Protein AF-A0A534S3E2-F1 (afdb_monomer_lite)

Secondary structure (DSSP, 8-state):
-PPPHHHHHHHHHHHHHHHTGGGT--TTTHHHHIIIIIHHHHHHHHHHHTT-SBTTBSS--HHHHHHHHHHIIIIISSHHHHHHHHHH-HHHHHHHHHHH--TTPPP-PBP-TTS--HHHHHHHHHHHHTHHHHHHHHHHHSEEEEE-TTS-EEEEEPPHHHHHHHHHHHHHHHHT--HHHHHHHHHTT-THHHHTTGGG--PPP--SSPP--S--SSS--TT-

Radius of gyration: 19.52 Å; chains: 1; bounding box: 48×45×44 Å

Sequence (224 aa):
MPVACDQAYAGVGAHVRGSCPPLGVTADTIQHWVDDVLRPWFRVLGAHLARRPFLFGGRPSIADFALFGGNAAHFVNDPLCRRWVEAYGPAVVQHTHRLLEPEDQEFGAWDDATAVPDTLAAMLAELGKRYLPWVSRACVDGVADLVFEHGARVAVRATDFLRDARATLLARYVESRSARLDTVLARAGILPFFADHVALAGSTPDCREPPRPALNRPFPPEDA

pLDDT: mean 91.37, std 11.51, range [46.38, 98.69]

Structure (mmCIF, N/CA/C/O backbone):
data_AF-A0A534S3E2-F1
#
_entry.id   AF-A0A534S3E2-F1
#
loop_
_atom_site.group_PDB
_atom_site.id
_atom_site.type_symbol
_atom_site.label_atom_id
_atom_site.label_alt_id
_atom_site.label_comp_id
_atom_site.label_asym_id
_atom_site.label_entity_id
_atom_site.label_seq_id
_atom_site.pdbx_PDB_ins_code
_atom_site.Cartn_x
_atom_site.Cartn_y
_atom_site.Cartn_z
_atom_site.occupancy
_atom_site.B_iso_or_equiv
_atom_site.auth_seq_id
_atom_site.auth_comp_id
_atom_site.auth_asym_id
_atom_site.auth_atom_id
_atom_site.pdbx_PDB_model_num
ATOM 1 N N . MET A 1 1 ? 31.152 17.892 -6.550 1.00 55.88 1 MET A N 1
ATOM 2 C CA . MET A 1 1 ? 31.002 19.005 -7.512 1.00 55.88 1 MET A CA 1
ATOM 3 C C . MET A 1 1 ? 29.546 19.085 -7.933 1.00 55.88 1 MET A C 1
ATOM 5 O O . MET A 1 1 ? 28.978 18.020 -8.158 1.00 55.88 1 MET A O 1
ATOM 9 N N . PRO A 1 2 ? 28.932 20.277 -8.006 1.00 82.50 2 PRO A N 1
ATOM 10 C CA . PRO A 1 2 ? 27.585 20.409 -8.554 1.00 82.50 2 PRO A CA 1
ATOM 11 C C . PRO A 1 2 ? 27.566 19.916 -10.010 1.00 82.50 2 PRO A C 1
ATOM 13 O O . PRO A 1 2 ? 28.486 20.205 -10.773 1.00 82.50 2 PRO A O 1
ATOM 16 N N . VAL A 1 3 ? 26.547 19.134 -10.369 1.00 87.81 3 VAL A N 1
ATOM 17 C CA . VAL A 1 3 ? 26.291 18.652 -11.738 1.00 87.81 3 VAL A CA 1
ATOM 18 C C . VAL A 1 3 ? 25.200 19.505 -12.384 1.00 87.81 3 VAL A C 1
ATOM 20 O O . VAL A 1 3 ? 24.363 20.068 -11.679 1.00 87.81 3 VAL A O 1
ATOM 23 N N . ALA A 1 4 ? 25.186 19.603 -13.715 1.00 94.75 4 ALA A N 1
ATOM 24 C CA . ALA A 1 4 ? 24.103 20.292 -14.419 1.00 94.75 4 ALA A CA 1
ATOM 25 C C . ALA A 1 4 ? 22.761 19.562 -14.215 1.00 94.75 4 ALA A C 1
ATOM 27 O O . ALA A 1 4 ? 22.743 18.338 -14.056 1.00 94.75 4 ALA A O 1
ATOM 28 N N . CYS A 1 5 ? 21.635 20.281 -14.275 1.00 92.31 5 CYS A N 1
ATOM 29 C CA . CYS A 1 5 ? 20.302 19.689 -14.097 1.00 92.31 5 CYS A CA 1
ATOM 30 C C . CYS A 1 5 ? 20.050 18.500 -15.034 1.00 92.31 5 CYS A C 1
ATOM 32 O O . CYS A 1 5 ? 19.542 17.477 -14.587 1.00 92.31 5 CYS A O 1
ATOM 34 N N . ASP A 1 6 ? 20.478 18.582 -16.295 1.00 94.19 6 ASP A N 1
ATOM 35 C CA . ASP A 1 6 ? 20.309 17.490 -17.262 1.00 94.19 6 ASP A CA 1
ATOM 36 C C . ASP A 1 6 ? 21.126 16.248 -16.890 1.00 94.19 6 ASP A C 1
ATOM 38 O O . ASP A 1 6 ? 20.668 15.117 -17.048 1.00 94.19 6 ASP A O 1
ATOM 42 N N . GLN A 1 7 ? 22.326 16.445 -16.336 1.00 92.62 7 GLN A N 1
ATOM 43 C CA . GLN A 1 7 ? 23.165 15.351 -15.846 1.00 92.62 7 GLN A CA 1
ATOM 44 C C . GLN A 1 7 ? 22.551 14.705 -14.600 1.00 92.62 7 GLN A C 1
ATOM 46 O O . GLN A 1 7 ? 22.522 13.478 -14.499 1.00 92.62 7 GLN A O 1
ATOM 51 N N . ALA A 1 8 ? 22.017 15.515 -13.679 1.00 89.94 8 ALA A N 1
ATOM 52 C CA . ALA A 1 8 ? 21.288 15.022 -12.513 1.00 89.94 8 ALA A CA 1
ATOM 53 C C . ALA A 1 8 ? 20.038 14.234 -12.932 1.00 89.94 8 ALA A C 1
ATOM 55 O O . ALA A 1 8 ? 19.834 13.113 -12.470 1.00 89.94 8 ALA A O 1
ATOM 56 N N . TYR A 1 9 ? 19.243 14.775 -13.857 1.00 88.38 9 TYR A N 1
ATOM 57 C CA . TYR A 1 9 ? 18.051 14.127 -14.397 1.00 88.38 9 TYR A CA 1
ATOM 58 C C . TYR A 1 9 ? 18.385 12.792 -15.071 1.00 88.38 9 TYR A C 1
ATOM 60 O O . TYR A 1 9 ? 17.748 11.776 -14.787 1.00 88.38 9 TYR A O 1
ATOM 68 N N . ALA A 1 10 ? 19.414 12.760 -15.922 1.00 91.25 10 ALA A N 1
ATOM 69 C CA . ALA A 1 10 ? 19.851 11.537 -16.584 1.00 91.25 10 ALA A CA 1
ATOM 70 C C . ALA A 1 10 ? 20.333 10.482 -15.576 1.00 91.25 10 ALA A C 1
ATOM 72 O O . ALA A 1 10 ? 19.934 9.320 -15.673 1.00 91.25 10 ALA A O 1
ATOM 73 N N . GLY A 1 11 ? 21.139 10.888 -14.588 1.00 90.75 11 GLY A N 1
ATOM 74 C CA . GLY A 1 11 ? 21.664 10.003 -13.547 1.00 90.75 11 GLY A CA 1
ATOM 75 C C . GLY A 1 11 ? 20.568 9.417 -12.657 1.00 90.75 11 GLY A C 1
ATOM 76 O O . GLY A 1 11 ? 20.480 8.197 -12.508 1.00 90.75 11 GLY A O 1
ATOM 77 N N . VAL A 1 12 ? 19.683 10.264 -12.122 1.00 87.38 12 VAL A N 1
ATOM 78 C CA . VAL A 1 12 ? 18.540 9.829 -11.303 1.00 87.38 12 VAL A CA 1
ATOM 79 C C . VAL A 1 12 ? 17.592 8.963 -12.127 1.00 87.38 12 VAL A C 1
ATOM 81 O O . VAL A 1 12 ? 17.182 7.896 -11.678 1.00 87.38 12 VAL A O 1
ATOM 84 N N . GLY A 1 13 ? 17.292 9.363 -13.364 1.00 87.44 13 GLY A N 1
ATOM 85 C CA . GLY A 1 13 ? 16.437 8.589 -14.257 1.00 87.44 13 GLY A CA 1
ATOM 86 C C . GLY A 1 13 ? 17.004 7.202 -14.560 1.00 87.44 13 GLY A C 1
ATOM 87 O O . GLY A 1 13 ? 16.256 6.227 -14.565 1.00 87.44 13 GLY A O 1
ATOM 88 N N . ALA A 1 14 ? 18.314 7.085 -14.790 1.00 89.31 14 ALA A N 1
ATOM 89 C CA . ALA A 1 14 ? 18.972 5.795 -14.986 1.00 89.31 14 ALA A CA 1
ATOM 90 C C . ALA A 1 14 ? 18.920 4.930 -13.718 1.00 89.31 14 ALA A C 1
ATOM 92 O O . ALA A 1 14 ? 18.618 3.743 -13.813 1.00 89.31 14 ALA A O 1
ATOM 93 N N . HIS A 1 15 ? 19.143 5.525 -12.542 1.00 86.19 15 HIS A N 1
ATOM 94 C CA . HIS A 1 15 ? 19.045 4.828 -11.260 1.00 86.19 15 HIS A CA 1
ATOM 95 C C . HIS A 1 15 ? 17.633 4.279 -11.009 1.00 86.19 15 HIS A C 1
ATOM 97 O O . HIS A 1 15 ? 17.475 3.088 -10.747 1.00 86.19 15 HIS A O 1
ATOM 103 N N . VAL A 1 16 ? 16.603 5.120 -11.159 1.00 84.62 16 VAL A N 1
ATOM 104 C CA . VAL A 1 16 ? 15.200 4.718 -10.976 1.00 84.62 16 VAL A CA 1
ATOM 105 C C . VAL A 1 16 ? 14.803 3.650 -11.994 1.00 84.62 16 VAL A C 1
ATOM 107 O O . VAL A 1 16 ? 14.236 2.632 -11.619 1.00 84.62 16 VAL A O 1
ATOM 110 N N . ARG A 1 17 ? 15.149 3.809 -13.278 1.00 88.06 17 ARG A N 1
ATOM 111 C CA . ARG A 1 17 ? 14.854 2.776 -14.289 1.00 88.06 17 ARG A CA 1
ATOM 112 C C . ARG A 1 17 ? 15.609 1.472 -14.038 1.00 88.06 17 ARG A C 1
ATOM 114 O O . ARG A 1 17 ? 15.099 0.412 -14.382 1.00 88.06 17 ARG A O 1
ATOM 121 N N . GLY A 1 18 ? 16.791 1.529 -13.428 1.00 88.44 18 GLY A N 1
ATOM 122 C CA . GLY A 1 18 ? 17.575 0.349 -13.066 1.00 88.44 18 GLY A CA 1
ATOM 123 C C . GLY A 1 18 ? 16.916 -0.532 -12.000 1.00 88.44 18 GLY A C 1
ATOM 124 O O . GLY A 1 18 ? 17.185 -1.732 -11.967 1.00 88.44 18 GLY A O 1
ATOM 125 N N . SER A 1 19 ? 16.024 0.018 -11.167 1.00 85.44 19 SER A N 1
ATOM 126 C CA . SER A 1 19 ? 15.294 -0.758 -10.154 1.00 85.44 19 SER A CA 1
ATOM 127 C C . SER A 1 19 ? 14.035 -1.449 -10.695 1.00 85.44 19 SER A C 1
ATOM 129 O O . SER A 1 19 ? 13.518 -2.363 -10.052 1.00 85.44 19 SER A O 1
ATOM 131 N N . CYS A 1 20 ? 13.565 -1.076 -11.892 1.00 89.12 20 CYS A N 1
ATOM 132 C CA . CYS A 1 20 ? 12.354 -1.629 -12.500 1.00 89.12 20 CYS A CA 1
ATOM 133 C C . CYS A 1 20 ? 12.490 -3.115 -12.914 1.00 89.12 20 CYS A C 1
ATOM 135 O O . CYS A 1 20 ? 11.645 -3.913 -12.495 1.00 89.12 20 CYS A O 1
ATOM 137 N N . PRO A 1 21 ? 13.527 -3.554 -13.665 1.00 89.94 21 PRO A N 1
ATOM 138 C CA . PRO A 1 21 ? 13.620 -4.945 -14.121 1.00 89.94 21 PRO A CA 1
ATOM 139 C C . PRO A 1 21 ? 13.714 -5.999 -13.004 1.00 89.94 21 PRO A C 1
ATOM 141 O O . PRO A 1 21 ? 13.061 -7.031 -13.142 1.00 89.94 21 PRO A O 1
ATOM 144 N N . PRO A 1 22 ? 14.441 -5.784 -11.885 1.00 87.50 22 PRO A N 1
ATOM 145 C CA . PRO A 1 22 ? 14.436 -6.723 -10.754 1.00 87.50 22 PRO A CA 1
ATOM 146 C C . PRO A 1 22 ? 13.065 -6.922 -10.096 1.00 87.50 22 PRO A C 1
ATOM 148 O O . PRO A 1 22 ? 12.823 -7.957 -9.481 1.00 87.50 22 PRO A O 1
ATOM 151 N N . LEU A 1 23 ? 12.169 -5.941 -10.228 1.00 85.12 23 LEU A N 1
ATOM 152 C CA . LEU A 1 23 ? 10.771 -6.034 -9.805 1.00 85.12 23 LEU A CA 1
ATOM 153 C C . LEU A 1 23 ? 9.868 -6.566 -10.928 1.00 85.12 23 LEU A C 1
ATOM 155 O O . LEU A 1 23 ? 8.654 -6.588 -10.779 1.00 85.12 23 LEU A O 1
ATOM 159 N N . GLY A 1 24 ? 10.439 -6.954 -12.071 1.00 90.12 24 GLY A N 1
ATOM 160 C CA . GLY A 1 24 ? 9.730 -7.331 -13.291 1.00 90.12 24 GLY A CA 1
ATOM 161 C C . GLY A 1 24 ? 8.786 -6.258 -13.796 1.00 90.12 24 GLY A C 1
ATOM 162 O O . GLY A 1 24 ? 7.700 -6.579 -14.272 1.00 90.12 24 GLY A O 1
ATOM 163 N N . VAL A 1 25 ? 9.181 -4.990 -13.688 1.00 92.69 25 VAL A N 1
ATOM 164 C CA . VAL A 1 25 ? 8.576 -3.880 -14.423 1.00 92.69 25 VAL A CA 1
ATOM 165 C C . VAL A 1 25 ? 9.382 -3.710 -15.713 1.00 92.69 25 VAL A C 1
ATOM 167 O O . VAL A 1 25 ? 10.455 -3.106 -15.719 1.00 92.69 25 VAL A O 1
ATOM 170 N N . THR A 1 26 ? 8.892 -4.296 -16.803 1.00 92.88 26 THR A N 1
ATOM 171 C CA . THR A 1 26 ? 9.490 -4.243 -18.146 1.00 92.88 26 THR A CA 1
ATOM 172 C C . THR A 1 26 ? 8.476 -3.690 -19.147 1.00 92.88 26 THR A C 1
ATOM 174 O O . THR A 1 26 ? 7.317 -3.471 -18.799 1.00 92.88 26 THR A O 1
ATOM 177 N N . ALA A 1 27 ? 8.885 -3.474 -20.401 1.00 92.38 27 ALA A N 1
ATOM 178 C CA . ALA A 1 27 ? 7.959 -3.060 -21.459 1.00 92.38 27 ALA A CA 1
ATOM 179 C C . ALA A 1 27 ? 6.775 -4.037 -21.627 1.00 92.38 27 ALA A C 1
ATOM 181 O O . ALA A 1 27 ? 5.660 -3.595 -21.889 1.00 92.38 27 ALA A O 1
ATOM 182 N N . ASP A 1 28 ? 7.003 -5.334 -21.398 1.00 91.94 28 ASP A N 1
ATOM 183 C CA . ASP A 1 28 ? 5.990 -6.380 -21.573 1.00 91.94 28 ASP A CA 1
ATOM 184 C C . ASP A 1 28 ? 5.041 -6.504 -20.371 1.00 91.94 28 ASP A C 1
ATOM 186 O O . ASP A 1 28 ? 3.910 -6.959 -20.515 1.00 91.94 28 ASP A O 1
ATOM 190 N N . THR A 1 29 ? 5.478 -6.105 -19.173 1.00 94.06 29 THR A N 1
ATOM 191 C CA . THR A 1 29 ? 4.727 -6.330 -17.925 1.00 94.06 29 THR A CA 1
ATOM 192 C C . THR A 1 29 ? 4.200 -5.056 -17.274 1.00 94.06 29 THR A C 1
ATOM 194 O O . THR A 1 29 ? 3.329 -5.136 -16.406 1.00 94.06 29 THR A O 1
ATOM 197 N N . ILE A 1 30 ? 4.687 -3.871 -17.663 1.00 93.38 30 ILE A N 1
ATOM 198 C CA . ILE A 1 30 ? 4.309 -2.595 -17.032 1.00 93.38 30 ILE A CA 1
ATOM 199 C C . ILE A 1 30 ? 2.798 -2.351 -17.067 1.00 93.38 30 ILE A C 1
ATOM 201 O O . ILE A 1 30 ? 2.233 -1.836 -16.104 1.00 93.38 30 ILE A O 1
ATOM 205 N N . GLN A 1 31 ? 2.120 -2.779 -18.133 1.00 94.25 31 GLN A N 1
ATOM 206 C CA . GLN A 1 31 ? 0.676 -2.610 -18.234 1.00 94.25 31 GLN A CA 1
ATOM 207 C C . GLN A 1 31 ? -0.074 -3.482 -17.218 1.00 94.25 31 GLN A C 1
ATOM 209 O O . GLN A 1 31 ? -1.058 -3.025 -16.641 1.00 94.25 31 GLN A O 1
ATOM 214 N N . HIS A 1 32 ? 0.433 -4.679 -16.906 1.00 95.31 32 HIS A N 1
ATOM 215 C CA . HIS A 1 32 ? -0.130 -5.513 -15.845 1.00 95.31 32 HIS A CA 1
ATOM 216 C C . HIS A 1 32 ? 0.045 -4.868 -14.467 1.00 95.31 32 HIS A C 1
ATOM 218 O O . HIS A 1 32 ? -0.887 -4.870 -13.674 1.00 95.31 32 HIS A O 1
ATOM 224 N N . TRP A 1 33 ? 1.182 -4.225 -14.187 1.00 94.19 33 TRP A N 1
ATOM 225 C CA . TRP A 1 33 ? 1.350 -3.448 -12.950 1.00 94.19 33 TRP A CA 1
ATOM 226 C C . TRP A 1 33 ? 0.318 -2.326 -12.818 1.00 94.19 33 TRP A C 1
ATOM 228 O O . TRP A 1 33 ? -0.234 -2.097 -11.740 1.00 94.19 33 TRP A O 1
ATOM 238 N N . VAL A 1 34 ? 0.021 -1.636 -13.918 1.00 93.81 34 VAL A N 1
ATOM 239 C CA . VAL A 1 34 ? -1.008 -0.596 -13.927 1.00 93.81 34 VAL A CA 1
ATOM 240 C C . VAL A 1 34 ? -2.391 -1.204 -13.680 1.00 93.81 34 VAL A C 1
ATOM 242 O O . VAL A 1 34 ? -3.102 -0.754 -12.780 1.00 93.81 34 VAL A O 1
ATOM 245 N N . ASP A 1 35 ? -2.773 -2.218 -14.452 1.00 95.06 35 ASP A N 1
ATOM 246 C CA . ASP A 1 35 ? -4.139 -2.750 -14.473 1.00 95.06 35 ASP A CA 1
ATOM 247 C C . ASP A 1 35 ? -4.493 -3.595 -13.254 1.00 95.06 35 ASP A C 1
ATOM 249 O O . ASP A 1 35 ? -5.596 -3.466 -12.720 1.00 95.06 35 ASP A O 1
ATOM 253 N N . ASP A 1 36 ? -3.542 -4.395 -12.783 1.00 95.69 36 ASP A N 1
ATOM 254 C CA . ASP A 1 36 ? -3.770 -5.414 -11.766 1.00 95.69 36 ASP A CA 1
ATOM 255 C C . ASP A 1 36 ? -3.375 -4.946 -10.359 1.00 95.69 36 ASP A C 1
ATOM 257 O O . ASP A 1 36 ? -3.780 -5.564 -9.371 1.00 95.69 36 ASP A O 1
ATOM 261 N N . VAL A 1 37 ? -2.565 -3.885 -10.252 1.00 94.50 37 VAL A N 1
ATOM 262 C CA . VAL A 1 37 ? -2.046 -3.387 -8.967 1.00 94.50 37 VAL A CA 1
ATOM 263 C C . VAL A 1 37 ? -2.448 -1.937 -8.734 1.00 94.50 37 VAL A C 1
ATOM 265 O O . VAL A 1 37 ? -3.185 -1.656 -7.791 1.00 94.50 37 VAL A O 1
ATOM 268 N N . LEU A 1 38 ? -2.023 -1.005 -9.593 1.00 94.50 38 LEU A N 1
ATOM 269 C CA . LEU A 1 38 ? -2.233 0.425 -9.337 1.00 94.50 38 LEU A CA 1
ATOM 270 C C . LEU A 1 38 ? -3.709 0.827 -9.393 1.00 94.50 38 LEU A C 1
ATOM 272 O O . LEU A 1 38 ? -4.203 1.481 -8.473 1.00 94.50 38 LEU A O 1
ATOM 276 N N . ARG A 1 39 ? -4.440 0.446 -10.448 1.00 95.81 39 ARG A N 1
ATOM 277 C CA . ARG A 1 39 ? -5.858 0.828 -10.582 1.00 95.81 39 ARG A CA 1
ATOM 278 C C . ARG A 1 39 ? -6.724 0.231 -9.463 1.00 95.81 39 ARG A C 1
ATOM 280 O O . ARG A 1 39 ? -7.482 0.996 -8.865 1.00 95.81 39 ARG A O 1
ATOM 287 N N . PRO A 1 40 ? -6.641 -1.074 -9.128 1.00 97.31 40 PRO A N 1
ATOM 288 C CA . PRO A 1 40 ? -7.397 -1.644 -8.015 1.00 97.31 40 PRO A CA 1
ATOM 289 C C . PRO A 1 40 ? -7.038 -1.000 -6.675 1.00 97.31 40 PRO A C 1
ATOM 291 O O . PRO A 1 40 ? -7.947 -0.661 -5.917 1.00 97.31 40 PRO A O 1
ATOM 294 N N . TRP A 1 41 ? -5.747 -0.737 -6.429 1.00 97.50 41 TRP A N 1
ATOM 295 C CA . TRP A 1 41 ? -5.284 -0.036 -5.231 1.00 97.50 41 TRP A CA 1
ATOM 296 C C . TRP A 1 41 ? -5.923 1.348 -5.082 1.00 97.50 41 TRP A C 1
ATOM 298 O O . TRP A 1 41 ? -6.508 1.645 -4.039 1.00 97.50 41 TRP A O 1
ATOM 308 N N . PHE A 1 42 ? -5.894 2.181 -6.130 1.00 97.88 42 PHE A N 1
ATOM 309 C CA . PHE A 1 42 ? -6.516 3.508 -6.071 1.00 97.88 42 PHE A CA 1
ATOM 310 C C . PHE A 1 42 ? -8.032 3.445 -5.884 1.00 97.88 42 PHE A C 1
ATOM 312 O O . PHE A 1 42 ? -8.574 4.295 -5.180 1.00 97.88 42 PHE A O 1
ATOM 319 N N . ARG A 1 43 ? -8.716 2.428 -6.428 1.00 98.44 43 ARG A N 1
ATOM 320 C CA . ARG A 1 43 ? -10.155 2.231 -6.184 1.00 98.44 43 ARG A CA 1
ATOM 321 C C . ARG A 1 43 ? -10.450 1.965 -4.714 1.00 98.44 43 ARG A C 1
ATOM 323 O O . ARG A 1 43 ? -11.316 2.628 -4.149 1.00 98.44 43 ARG A O 1
ATOM 330 N N . VAL A 1 44 ? -9.745 1.025 -4.080 1.00 98.38 44 VAL A N 1
ATOM 331 C CA . VAL A 1 44 ? -10.014 0.677 -2.672 1.00 98.38 44 VAL A CA 1
ATOM 332 C C . VAL A 1 44 ? -9.568 1.781 -1.713 1.00 98.38 44 VAL A C 1
ATOM 334 O O . VAL A 1 44 ? -10.320 2.137 -0.806 1.00 98.38 44 VAL A O 1
ATOM 337 N N . LEU A 1 45 ? -8.397 2.382 -1.951 1.00 98.12 45 LEU A N 1
ATOM 338 C CA . LEU A 1 45 ? -7.888 3.497 -1.152 1.00 98.12 45 LEU A CA 1
ATOM 339 C C . LEU A 1 45 ? -8.785 4.734 -1.308 1.00 98.12 45 LEU A C 1
ATOM 341 O O . LEU A 1 45 ? -9.185 5.346 -0.320 1.00 98.12 45 LEU A O 1
ATOM 345 N N . GLY A 1 46 ? -9.162 5.064 -2.544 1.00 98.12 46 GLY A N 1
ATOM 346 C CA . GLY A 1 46 ? -10.069 6.164 -2.851 1.00 98.12 46 GLY A CA 1
ATOM 347 C C . GLY A 1 46 ? -11.453 5.969 -2.237 1.00 98.12 46 GLY A C 1
ATOM 348 O O . GLY A 1 46 ? -11.982 6.903 -1.645 1.00 98.12 46 GLY A O 1
ATOM 349 N N . ALA A 1 47 ? -12.023 4.762 -2.294 1.00 98.31 47 ALA A N 1
ATOM 350 C CA . ALA A 1 47 ? -13.307 4.460 -1.655 1.00 98.31 47 ALA A CA 1
ATOM 351 C C . ALA A 1 47 ? -13.257 4.621 -0.126 1.00 98.31 47 ALA A C 1
ATOM 353 O O . ALA A 1 47 ? -14.236 5.049 0.491 1.00 98.31 47 ALA A O 1
ATOM 354 N N . HIS A 1 48 ? -12.123 4.293 0.497 1.00 98.31 48 HIS A N 1
ATOM 355 C CA . HIS A 1 48 ? -11.930 4.495 1.926 1.00 98.31 48 HIS A CA 1
ATOM 356 C C . HIS A 1 48 ? -11.819 5.984 2.290 1.00 98.31 48 HIS A C 1
ATOM 358 O O . HIS A 1 48 ? -12.550 6.447 3.172 1.00 98.31 48 HIS A O 1
ATOM 364 N N . LEU A 1 49 ? -10.977 6.729 1.569 1.00 98.31 49 LEU A N 1
ATOM 365 C CA . LEU A 1 49 ? -10.728 8.157 1.792 1.00 98.31 49 LEU A CA 1
ATOM 366 C C . LEU A 1 49 ? -11.891 9.059 1.350 1.00 98.31 49 LEU A C 1
ATOM 368 O O . LEU A 1 49 ? -12.073 10.149 1.876 1.00 98.31 49 LEU A O 1
ATOM 372 N N . ALA A 1 50 ? -12.763 8.600 0.452 1.00 97.38 50 ALA A N 1
ATOM 373 C CA . ALA A 1 50 ? -13.979 9.335 0.092 1.00 97.38 50 ALA A CA 1
ATOM 374 C C . ALA A 1 50 ? -14.936 9.522 1.283 1.00 97.38 50 ALA A C 1
ATOM 376 O O . ALA A 1 50 ? -15.818 10.376 1.247 1.00 97.38 50 ALA A O 1
ATOM 377 N N . ARG A 1 51 ? -14.784 8.709 2.336 1.00 94.62 51 ARG A N 1
ATOM 378 C CA . ARG A 1 51 ? -15.599 8.770 3.556 1.00 94.62 51 ARG A CA 1
ATOM 379 C C . ARG A 1 51 ? -14.836 9.299 4.768 1.00 94.62 51 ARG A C 1
ATOM 381 O O . ARG A 1 51 ? -15.461 9.511 5.803 1.00 94.62 51 ARG A O 1
ATOM 388 N N . ARG A 1 52 ? -13.511 9.440 4.672 1.00 94.94 52 ARG A N 1
ATOM 389 C CA . ARG A 1 52 ? -12.627 9.808 5.784 1.00 94.94 52 ARG A CA 1
ATOM 390 C C . ARG A 1 52 ? -11.492 10.688 5.279 1.00 94.94 52 ARG A C 1
ATOM 392 O O . ARG A 1 52 ? -10.821 10.290 4.332 1.00 94.94 52 ARG A O 1
ATOM 399 N N . PRO A 1 53 ? -11.209 11.829 5.923 1.00 94.81 53 PRO A N 1
ATOM 400 C CA . PRO A 1 53 ? -10.103 12.677 5.495 1.00 94.81 53 PRO A CA 1
ATOM 401 C C . PRO A 1 53 ? -8.733 12.002 5.672 1.00 94.81 53 PRO A C 1
ATOM 403 O O . PRO A 1 53 ? -7.806 12.384 4.966 1.00 94.81 53 PRO A O 1
ATOM 406 N N . PHE A 1 54 ? -8.617 11.000 6.557 1.00 97.56 54 PHE A N 1
ATOM 407 C CA . PHE A 1 54 ? -7.417 10.194 6.811 1.00 97.56 54 PHE A CA 1
ATOM 408 C C . PHE A 1 54 ? -7.774 8.710 7.015 1.00 97.56 54 PHE A C 1
ATOM 410 O O . PHE A 1 54 ? -8.937 8.371 7.236 1.00 97.56 54 PHE A O 1
ATOM 417 N N . LEU A 1 55 ? -6.785 7.812 6.982 1.00 97.62 55 LEU A N 1
ATOM 418 C CA . LEU A 1 55 ? -6.996 6.355 7.052 1.00 97.62 55 LEU A CA 1
ATOM 419 C C . LEU A 1 55 ? -7.731 5.877 8.314 1.00 97.62 55 LEU A C 1
ATOM 421 O O . LEU A 1 55 ? -8.421 4.861 8.289 1.00 97.62 55 LEU A O 1
ATOM 425 N N . PHE A 1 56 ? -7.583 6.586 9.433 1.00 97.31 56 PHE A N 1
ATOM 426 C CA . PHE A 1 56 ? -8.201 6.207 10.707 1.00 97.31 56 PHE A CA 1
ATOM 427 C C . PHE A 1 56 ? -9.080 7.318 11.285 1.00 97.31 56 PHE A C 1
ATOM 429 O O . PHE A 1 56 ? -9.173 7.456 12.501 1.00 97.31 56 PHE A O 1
ATOM 436 N N . GLY A 1 57 ? -9.713 8.125 10.427 1.00 96.25 57 GLY A N 1
ATOM 437 C CA . GLY A 1 57 ? -10.737 9.091 10.830 1.00 96.25 57 GLY A CA 1
ATOM 438 C C . GLY A 1 57 ? -10.381 10.539 10.500 1.00 96.25 57 GLY A C 1
ATOM 439 O O . GLY A 1 57 ? -9.926 10.848 9.401 1.00 96.25 57 GLY A O 1
ATOM 440 N N . GLY A 1 58 ? -10.641 11.442 11.446 1.00 96.38 58 GLY A N 1
ATOM 441 C CA . GLY A 1 58 ? -10.576 12.897 11.286 1.00 96.38 58 GLY A CA 1
ATOM 442 C C . GLY A 1 58 ? -9.190 13.532 11.413 1.00 96.38 58 GLY A C 1
ATOM 443 O O . GLY A 1 58 ? -9.070 14.739 11.219 1.00 96.38 58 GLY A O 1
ATOM 444 N N . ARG A 1 59 ? -8.147 12.761 11.739 1.00 95.62 59 ARG A N 1
ATOM 445 C CA . ARG A 1 59 ? -6.772 13.262 11.906 1.00 95.62 59 ARG A CA 1
ATOM 446 C C . ARG A 1 59 ? -5.732 12.275 11.368 1.00 95.62 59 ARG A C 1
ATOM 448 O O . ARG A 1 59 ? -6.003 11.071 11.386 1.00 95.62 59 ARG A O 1
ATOM 455 N N . PRO A 1 60 ? -4.553 12.752 10.930 1.00 96.31 60 PRO A N 1
ATOM 456 C CA . PRO A 1 60 ? -3.546 11.891 10.331 1.00 96.31 60 PRO A CA 1
ATOM 457 C C . PRO A 1 60 ? -2.946 10.923 11.351 1.00 96.31 60 PRO A C 1
ATOM 459 O O . PRO A 1 60 ? -2.850 11.196 12.550 1.00 96.31 60 PRO A O 1
ATOM 462 N N . SER A 1 61 ? -2.517 9.778 10.844 1.00 95.19 61 SER A N 1
ATOM 463 C CA . SER A 1 61 ? -1.777 8.750 11.560 1.00 95.19 61 SER A CA 1
ATOM 464 C C . SER A 1 61 ? -0.444 8.471 10.867 1.00 95.19 61 SER A C 1
ATOM 466 O O . SER A 1 61 ? -0.199 8.911 9.745 1.00 95.19 61 SER A O 1
ATOM 468 N N . ILE A 1 62 ? 0.414 7.666 11.495 1.00 93.00 62 ILE A N 1
ATOM 469 C CA . ILE A 1 62 ? 1.655 7.202 10.858 1.00 93.00 62 ILE A CA 1
ATOM 470 C C . ILE A 1 62 ? 1.400 6.459 9.534 1.00 93.00 62 ILE A C 1
ATOM 472 O O . ILE A 1 62 ? 2.216 6.537 8.620 1.00 93.00 62 ILE A O 1
ATOM 476 N N . ALA A 1 63 ? 0.256 5.780 9.399 1.00 95.00 63 ALA A N 1
ATOM 477 C CA . ALA A 1 63 ? -0.099 5.077 8.171 1.00 95.00 63 ALA A CA 1
ATOM 478 C C . ALA A 1 63 ? -0.383 6.052 7.017 1.00 95.00 63 ALA A C 1
ATOM 480 O O . ALA A 1 63 ? -0.040 5.761 5.874 1.00 95.00 63 ALA A O 1
ATOM 481 N N . ASP A 1 64 ? -0.948 7.227 7.309 1.00 97.94 64 ASP A N 1
ATOM 482 C CA . ASP A 1 64 ? -1.169 8.274 6.310 1.00 97.94 64 ASP A CA 1
ATOM 483 C C . ASP A 1 64 ? 0.167 8.779 5.752 1.00 97.94 64 ASP A C 1
ATOM 485 O O . ASP A 1 64 ? 0.343 8.866 4.536 1.00 97.94 64 ASP A O 1
ATOM 489 N N . PHE A 1 65 ? 1.144 9.013 6.632 1.00 95.75 65 PHE A N 1
ATOM 490 C CA . PHE A 1 65 ? 2.491 9.431 6.237 1.00 95.75 65 PHE A CA 1
ATOM 491 C C . PHE A 1 65 ? 3.275 8.335 5.503 1.00 95.75 65 PHE A C 1
ATOM 493 O O . PHE A 1 65 ? 4.069 8.649 4.617 1.00 95.75 65 PHE A O 1
ATOM 500 N N . ALA A 1 66 ? 3.021 7.057 5.801 1.00 93.62 66 ALA A N 1
ATOM 501 C CA . ALA A 1 66 ? 3.613 5.939 5.065 1.00 93.62 66 ALA A CA 1
ATOM 502 C C . ALA A 1 66 ? 3.146 5.884 3.597 1.00 93.62 66 ALA A C 1
ATOM 504 O O . ALA A 1 66 ? 3.911 5.471 2.728 1.00 93.62 66 ALA A O 1
ATOM 505 N N . LEU A 1 67 ? 1.914 6.322 3.305 1.00 95.38 67 LEU A N 1
ATOM 506 C CA . LEU A 1 67 ? 1.400 6.428 1.933 1.00 95.38 67 LEU A CA 1
ATOM 507 C C . LEU A 1 67 ? 1.769 7.757 1.260 1.00 95.38 67 LEU A C 1
ATOM 509 O O . LEU A 1 67 ? 1.960 7.804 0.043 1.00 95.38 67 LEU A O 1
ATOM 513 N N . PHE A 1 68 ? 1.872 8.832 2.045 1.00 96.31 68 PHE A N 1
ATOM 514 C CA . PHE A 1 68 ? 2.050 10.200 1.561 1.00 96.31 68 PHE A CA 1
ATOM 515 C C . PHE A 1 68 ? 3.232 10.366 0.608 1.00 96.31 68 PHE A C 1
ATOM 517 O O . PHE A 1 68 ? 3.040 10.855 -0.501 1.00 96.31 68 PHE A O 1
ATOM 524 N N . GLY A 1 69 ? 4.439 9.954 1.013 1.00 91.19 69 GLY A N 1
ATOM 525 C CA . GLY A 1 69 ? 5.655 10.239 0.242 1.00 91.19 69 GLY A CA 1
ATOM 526 C C . GLY A 1 69 ? 5.604 9.657 -1.172 1.00 91.19 69 GLY A C 1
ATOM 527 O O . GLY A 1 69 ? 5.878 10.359 -2.145 1.00 91.19 69 GLY A O 1
ATOM 528 N N . GLY A 1 70 ? 5.172 8.398 -1.292 1.00 91.75 70 GLY A N 1
ATOM 529 C CA . GLY A 1 70 ? 5.003 7.737 -2.586 1.00 91.75 70 GLY A CA 1
ATOM 530 C C . GLY A 1 70 ? 3.898 8.376 -3.428 1.00 91.75 70 GLY A C 1
ATOM 531 O O . GLY A 1 70 ? 4.106 8.639 -4.612 1.00 91.75 70 GLY A O 1
ATOM 532 N N . ASN A 1 71 ? 2.748 8.683 -2.818 1.00 96.12 71 ASN A N 1
ATOM 533 C CA . ASN A 1 71 ? 1.644 9.350 -3.508 1.00 96.12 71 ASN A CA 1
ATOM 534 C C . ASN A 1 71 ? 2.051 10.730 -4.027 1.00 96.12 71 ASN A C 1
ATOM 536 O O . ASN A 1 71 ? 1.843 11.010 -5.204 1.00 96.12 71 ASN A O 1
ATOM 540 N N . ALA A 1 72 ? 2.665 11.566 -3.192 1.00 95.94 72 ALA A N 1
ATOM 541 C CA . ALA A 1 72 ? 3.099 12.903 -3.570 1.00 95.94 72 ALA A CA 1
ATOM 542 C C . ALA A 1 72 ? 4.144 12.862 -4.695 1.00 95.94 72 ALA A C 1
ATOM 544 O O . ALA A 1 72 ? 3.984 13.561 -5.692 1.00 95.94 72 ALA A O 1
ATOM 545 N N . ALA A 1 73 ? 5.179 12.025 -4.571 1.00 91.38 73 ALA A N 1
ATOM 546 C CA . ALA A 1 73 ? 6.305 12.021 -5.505 1.00 91.38 73 ALA A CA 1
ATOM 547 C C . ALA A 1 73 ? 6.015 11.320 -6.842 1.00 91.38 73 ALA A C 1
ATOM 549 O O . ALA A 1 73 ? 6.521 11.754 -7.874 1.00 91.38 73 ALA A O 1
ATOM 550 N N . HIS A 1 74 ? 5.244 10.227 -6.838 1.00 91.06 74 HIS A N 1
ATOM 551 C CA . HIS A 1 74 ? 5.151 9.328 -7.998 1.00 91.06 74 HIS A CA 1
ATOM 552 C C . HIS A 1 74 ? 3.775 9.287 -8.662 1.00 91.06 74 HIS A C 1
ATOM 554 O O . HIS A 1 74 ? 3.649 8.727 -9.752 1.00 91.06 74 HIS A O 1
ATOM 560 N N . PHE A 1 75 ? 2.746 9.858 -8.029 1.00 95.25 75 PHE A N 1
ATOM 561 C CA . PHE A 1 75 ? 1.374 9.738 -8.520 1.00 95.25 75 PHE A CA 1
ATOM 562 C C . PHE A 1 75 ? 0.633 11.070 -8.595 1.00 95.25 75 PHE A C 1
ATOM 564 O O . PHE A 1 75 ? 0.173 11.455 -9.661 1.00 95.25 75 PHE A O 1
ATOM 571 N N . VAL A 1 76 ? 0.501 11.784 -7.483 1.00 96.56 76 VAL A N 1
ATOM 572 C CA . VAL A 1 76 ? -0.360 12.966 -7.366 1.00 96.56 76 VAL A CA 1
ATOM 573 C C . VAL A 1 76 ? 0.252 14.194 -8.040 1.00 96.56 76 VAL A C 1
ATOM 575 O O . VAL A 1 76 ? -0.491 14.942 -8.676 1.00 96.56 76 VAL A O 1
ATOM 578 N N . ASN A 1 77 ? 1.574 14.377 -7.957 1.00 93.50 77 ASN A N 1
ATOM 579 C CA . ASN A 1 77 ? 2.272 15.500 -8.598 1.00 93.50 77 ASN A CA 1
ATOM 580 C C . ASN A 1 77 ? 2.906 15.139 -9.953 1.00 93.50 77 ASN A C 1
ATOM 582 O O . ASN A 1 77 ? 3.470 16.011 -10.609 1.00 93.50 77 ASN A O 1
ATOM 586 N N . ASP A 1 78 ? 2.801 13.882 -10.396 1.00 93.50 78 ASP A N 1
ATOM 587 C CA . ASP A 1 78 ? 3.210 13.465 -11.740 1.00 93.50 78 ASP A CA 1
ATOM 588 C C . ASP A 1 78 ? 2.005 13.547 -12.698 1.00 93.50 78 ASP A C 1
ATOM 590 O O . ASP A 1 78 ? 1.037 12.809 -12.511 1.00 93.50 78 ASP A O 1
ATOM 594 N N . PRO A 1 79 ? 2.015 14.396 -13.745 1.00 91.56 79 PRO A N 1
ATOM 595 C CA . PRO A 1 79 ? 0.844 14.587 -14.605 1.00 91.56 79 PRO A CA 1
ATOM 596 C C . PRO A 1 79 ? 0.368 13.330 -15.350 1.00 91.56 79 PRO A C 1
ATOM 598 O O . PRO A 1 79 ? -0.810 13.242 -15.707 1.00 91.56 79 PRO A O 1
ATOM 601 N N . LEU A 1 80 ? 1.262 12.378 -15.644 1.00 90.06 80 LEU A N 1
ATOM 602 C CA . LEU A 1 80 ? 0.915 11.128 -16.323 1.00 90.06 80 LEU A CA 1
ATOM 603 C C . LEU A 1 80 ? 0.190 10.192 -15.358 1.00 90.06 80 LEU A C 1
ATOM 605 O O . LEU A 1 80 ? -0.919 9.744 -15.659 1.00 90.06 80 LEU A O 1
ATOM 609 N N . CYS A 1 81 ? 0.785 9.949 -14.195 1.00 92.25 81 CYS A N 1
ATOM 610 C CA . CYS A 1 81 ? 0.238 9.072 -13.170 1.00 92.25 81 CYS A CA 1
ATOM 611 C C . CYS A 1 81 ? -1.015 9.660 -12.506 1.00 92.25 81 CYS A C 1
ATOM 613 O O . CYS A 1 81 ? -1.946 8.916 -12.181 1.00 92.25 81 CYS A O 1
ATOM 615 N N . ARG A 1 82 ? -1.088 10.990 -12.368 1.00 95.50 82 ARG A N 1
ATOM 616 C CA . ARG A 1 82 ? -2.213 11.720 -11.768 1.00 95.50 82 ARG A CA 1
ATOM 617 C C . ARG A 1 82 ? -3.544 11.369 -12.418 1.00 95.50 82 ARG A C 1
ATOM 619 O O . ARG A 1 82 ? -4.539 11.213 -11.714 1.00 95.50 82 ARG A O 1
ATOM 626 N N . ARG A 1 83 ? -3.552 11.140 -13.735 1.00 94.81 83 ARG A N 1
ATOM 627 C CA . ARG A 1 83 ? -4.752 10.729 -14.481 1.00 94.81 83 ARG A CA 1
ATOM 628 C C . ARG A 1 83 ? -5.354 9.425 -13.960 1.00 94.81 83 ARG A C 1
ATOM 630 O O . ARG A 1 83 ? -6.571 9.280 -13.960 1.00 94.81 83 ARG A O 1
ATOM 637 N N . TRP A 1 84 ? -4.534 8.477 -13.502 1.00 93.56 84 TRP A N 1
ATOM 638 C CA . TRP A 1 84 ? -5.039 7.238 -12.905 1.00 93.56 84 TRP A CA 1
ATOM 639 C C . TRP A 1 84 ? -5.619 7.481 -11.515 1.00 93.56 84 TRP A C 1
ATOM 641 O O . TRP A 1 84 ? -6.680 6.947 -11.202 1.00 93.56 84 TRP A O 1
ATOM 651 N N . VAL A 1 85 ? -4.965 8.310 -10.700 1.00 96.62 85 VAL A N 1
ATOM 652 C CA . VAL A 1 85 ? -5.476 8.653 -9.367 1.00 96.62 85 VAL A CA 1
ATOM 653 C C . VAL A 1 85 ? -6.829 9.353 -9.483 1.00 96.62 85 VAL A C 1
ATOM 655 O O . VAL A 1 85 ? -7.778 8.959 -8.817 1.00 96.62 85 VAL A O 1
ATOM 658 N N . GLU A 1 86 ? -6.959 10.330 -10.378 1.00 97.00 86 GLU A N 1
ATOM 659 C CA . GLU A 1 86 ? -8.218 11.050 -10.601 1.00 97.00 86 GLU A CA 1
ATOM 660 C C . GLU A 1 86 ? -9.322 10.151 -11.164 1.00 97.00 86 GLU A C 1
ATOM 662 O O . GLU A 1 86 ? -10.466 10.247 -10.725 1.00 97.00 86 GLU A O 1
ATOM 667 N N . ALA A 1 87 ? -8.986 9.243 -12.086 1.00 97.00 87 ALA A N 1
ATOM 668 C CA . ALA A 1 87 ? -9.961 8.335 -12.685 1.00 97.00 87 ALA A CA 1
ATOM 669 C C . ALA A 1 87 ? -10.472 7.259 -11.713 1.00 97.00 87 ALA A C 1
ATOM 671 O O . ALA A 1 87 ? -11.627 6.846 -11.809 1.00 97.00 87 ALA A O 1
ATOM 672 N N . TYR A 1 88 ? -9.620 6.768 -10.807 1.00 97.12 88 TYR A N 1
ATOM 673 C CA . TYR A 1 88 ? -9.926 5.579 -10.004 1.00 97.12 88 TYR A CA 1
ATOM 674 C C . TYR A 1 88 ? -10.075 5.844 -8.505 1.00 97.12 88 TYR A C 1
ATOM 676 O O . TYR A 1 88 ? -10.721 5.051 -7.825 1.00 97.12 88 TYR A O 1
ATOM 684 N N . GLY A 1 89 ? -9.527 6.940 -7.986 1.00 97.25 89 GLY A N 1
ATOM 685 C CA . GLY A 1 89 ? -9.552 7.272 -6.564 1.00 97.25 89 GLY A CA 1
ATOM 686 C C . GLY A 1 89 ? -9.290 8.755 -6.295 1.00 97.25 89 GLY A C 1
ATOM 687 O O . GLY A 1 89 ? -8.305 9.074 -5.632 1.00 97.25 89 GLY A O 1
ATOM 688 N N . PRO A 1 90 ? -10.154 9.684 -6.746 1.00 97.56 90 PRO A N 1
ATOM 689 C CA . PRO A 1 90 ? -9.905 11.125 -6.625 1.00 97.56 90 PRO A CA 1
ATOM 690 C C . PRO A 1 90 ? -9.758 11.610 -5.171 1.00 97.56 90 PRO A C 1
ATOM 692 O O . PRO A 1 90 ? -9.069 12.592 -4.917 1.00 97.56 90 PRO A O 1
ATOM 695 N N . ALA A 1 91 ? -10.321 10.900 -4.188 1.00 98.06 91 ALA A N 1
ATOM 696 C CA . ALA A 1 91 ? -10.113 11.209 -2.769 1.00 98.06 91 ALA A CA 1
ATOM 697 C C . ALA A 1 91 ? -8.644 11.053 -2.316 1.00 98.06 91 ALA A C 1
ATOM 699 O O . ALA A 1 91 ? -8.225 11.691 -1.354 1.00 98.06 91 ALA A O 1
ATOM 700 N N . VAL A 1 92 ? -7.834 10.258 -3.027 1.00 98.19 92 VAL A N 1
ATOM 701 C CA . VAL A 1 92 ? -6.393 10.099 -2.757 1.00 98.19 92 VAL A CA 1
ATOM 702 C C . VAL A 1 92 ? -5.627 11.387 -3.050 1.00 98.19 92 VAL A C 1
ATOM 704 O O . VAL A 1 92 ? -4.698 11.735 -2.322 1.00 98.19 92 VAL A O 1
ATOM 707 N N . VAL A 1 93 ? -6.039 12.128 -4.083 1.00 97.62 93 VAL A N 1
ATOM 708 C CA . VAL A 1 93 ? -5.498 13.462 -4.377 1.00 97.62 93 VAL A CA 1
ATOM 709 C C . VAL A 1 93 ? -5.754 14.390 -3.199 1.00 97.62 93 VAL A C 1
ATOM 711 O O . VAL A 1 93 ? -4.825 15.018 -2.699 1.00 97.62 93 VAL A O 1
ATOM 714 N N . GLN A 1 94 ? -7.009 14.449 -2.747 1.00 96.00 94 GLN A N 1
ATOM 715 C CA . GLN A 1 94 ? -7.417 15.322 -1.650 1.00 96.00 94 GLN A CA 1
ATOM 716 C C . GLN A 1 94 ? -6.653 14.984 -0.371 1.00 96.00 94 GLN A C 1
ATOM 718 O O . GLN A 1 94 ? -6.126 15.884 0.267 1.00 96.00 94 GLN A O 1
ATOM 723 N N . HIS A 1 95 ? -6.537 13.699 -0.032 1.00 97.38 95 HIS A N 1
ATOM 724 C CA . HIS A 1 95 ? -5.734 13.217 1.096 1.00 97.38 95 HIS A CA 1
ATOM 725 C C . HIS A 1 95 ? -4.259 13.613 0.990 1.00 97.38 95 HIS A C 1
ATOM 727 O O . HIS A 1 95 ? -3.678 14.099 1.955 1.00 97.38 95 HIS A O 1
ATOM 733 N N . THR A 1 96 ? -3.659 13.467 -0.190 1.00 97.31 96 THR A N 1
ATOM 734 C CA . THR A 1 96 ? -2.242 13.798 -0.390 1.00 97.31 96 THR A CA 1
ATOM 735 C C . THR A 1 96 ? -2.001 15.301 -0.269 1.00 97.31 96 THR A C 1
ATOM 737 O O . THR A 1 96 ? -1.079 15.707 0.430 1.00 97.31 96 THR A O 1
ATOM 740 N N . HIS A 1 97 ? -2.846 16.133 -0.885 1.00 95.12 97 HIS A N 1
ATOM 741 C CA . HIS A 1 97 ? -2.760 17.591 -0.745 1.00 95.12 97 HIS A CA 1
ATOM 742 C C . HIS A 1 97 ? -3.006 18.023 0.705 1.00 95.12 97 HIS A C 1
ATOM 744 O O . HIS A 1 97 ? -2.293 18.872 1.219 1.00 95.12 97 HIS A O 1
ATOM 750 N N . ARG A 1 98 ? -3.941 17.365 1.400 1.00 94.75 98 ARG A N 1
ATOM 751 C CA . ARG A 1 98 ? -4.220 17.597 2.819 1.00 94.75 98 ARG A CA 1
ATOM 752 C C . ARG A 1 98 ? -2.991 17.368 3.708 1.00 94.75 98 ARG A C 1
ATOM 754 O O . ARG A 1 98 ? -2.828 18.046 4.713 1.00 94.75 98 ARG A O 1
ATOM 761 N N . LEU A 1 99 ? -2.145 16.398 3.382 1.00 95.38 99 LEU A N 1
ATOM 762 C CA . LEU A 1 99 ? -0.904 16.155 4.124 1.00 95.38 99 LEU A CA 1
ATOM 763 C C . LEU A 1 99 ? 0.241 17.080 3.691 1.00 95.38 99 LEU A C 1
ATOM 765 O O . LEU A 1 99 ? 1.149 17.312 4.484 1.00 95.38 99 LEU A O 1
ATOM 769 N N . LEU A 1 100 ? 0.205 17.578 2.451 1.00 93.75 100 LEU A N 1
ATOM 770 C CA . LEU A 1 100 ? 1.202 18.498 1.902 1.00 93.75 100 LEU A CA 1
ATOM 771 C C . LEU A 1 100 ? 1.021 19.929 2.423 1.00 93.75 100 LEU A C 1
ATOM 773 O O . LEU A 1 100 ? 2.011 20.590 2.715 1.00 93.75 100 LEU A O 1
ATOM 777 N N . GLU A 1 101 ? -0.233 20.363 2.543 1.00 91.00 101 GLU A N 1
ATOM 778 C CA . GLU A 1 101 ? -0.656 21.701 2.967 1.00 91.00 101 GLU A CA 1
ATOM 779 C C . GLU A 1 101 ? -1.529 21.567 4.234 1.00 91.00 101 GLU A C 1
ATOM 781 O O . GLU A 1 101 ? -2.766 21.605 4.171 1.00 91.00 101 GLU A O 1
ATOM 786 N N . PRO A 1 102 ? -0.922 21.265 5.402 1.00 87.56 102 PRO A N 1
ATOM 787 C CA . PRO A 1 102 ? -1.650 21.060 6.652 1.00 87.56 102 PRO A CA 1
ATOM 788 C C . PRO A 1 102 ? -2.134 22.370 7.289 1.00 87.56 102 PRO A C 1
ATOM 790 O O . PRO A 1 102 ? -2.800 22.322 8.327 1.00 87.56 102 PRO A O 1
ATOM 793 N N . GLU A 1 103 ? -1.776 23.523 6.721 1.00 88.69 103 GLU A N 1
ATOM 794 C CA . GLU A 1 103 ? -2.173 24.835 7.215 1.00 88.69 103 GLU A CA 1
ATOM 795 C C . GLU A 1 103 ? -3.702 24.959 7.276 1.00 88.69 103 GLU A C 1
ATOM 797 O O . GLU A 1 103 ? -4.429 24.423 6.440 1.00 88.69 103 GLU A O 1
ATOM 802 N N . ASP A 1 104 ? -4.195 25.645 8.308 1.00 85.19 104 ASP A N 1
ATOM 803 C CA . ASP A 1 104 ? -5.620 25.933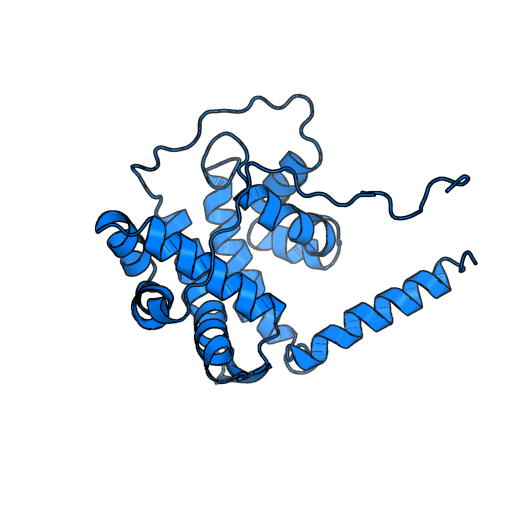 8.517 1.00 85.19 104 ASP A CA 1
ATOM 804 C C . ASP A 1 104 ? -6.546 24.703 8.601 1.00 85.19 104 ASP A C 1
ATOM 806 O O . ASP A 1 104 ? -7.771 24.818 8.500 1.00 85.19 104 ASP A O 1
ATOM 810 N N . GLN A 1 105 ? -5.990 23.511 8.834 1.00 87.06 105 GLN A N 1
ATOM 811 C CA . GLN A 1 105 ? -6.791 22.305 8.991 1.00 87.06 105 GLN A CA 1
ATOM 812 C C . GLN A 1 105 ? -7.264 22.072 10.418 1.00 87.06 105 GLN A C 1
ATOM 814 O O . GLN A 1 105 ? -6.482 21.944 11.361 1.00 87.06 105 GLN A O 1
ATOM 819 N N . GLU A 1 106 ? -8.572 21.876 10.552 1.00 90.00 106 GLU A N 1
ATOM 820 C CA . GLU A 1 106 ? -9.167 21.335 11.765 1.00 90.00 106 GLU A CA 1
ATOM 821 C C . GLU A 1 106 ? -9.106 19.804 11.753 1.00 90.00 106 GLU A C 1
ATOM 823 O O . GLU A 1 106 ? -9.688 19.130 10.898 1.00 90.00 106 GLU A O 1
ATOM 828 N N . PHE A 1 107 ? -8.399 19.240 12.731 1.00 93.69 107 PHE A N 1
ATOM 829 C CA . PHE A 1 107 ? -8.292 17.796 12.904 1.00 93.69 107 PHE A CA 1
ATOM 830 C C . PHE A 1 107 ? -9.398 17.260 13.812 1.00 93.69 107 PHE A C 1
ATOM 832 O O . PHE A 1 107 ? -9.480 17.611 14.990 1.00 93.69 107 PHE A O 1
ATOM 839 N N . GLY A 1 108 ? -10.192 16.329 13.285 1.00 94.75 108 GLY A N 1
ATOM 840 C CA . GLY A 1 108 ? -11.199 15.593 14.042 1.00 94.75 108 GLY A CA 1
ATOM 841 C C . GLY A 1 108 ? -10.616 14.485 14.929 1.00 94.75 108 GLY A C 1
ATOM 842 O O . GLY A 1 108 ? -9.401 14.356 15.115 1.00 94.75 108 GLY A O 1
ATOM 843 N N . ALA A 1 109 ? -11.505 13.657 15.476 1.00 96.38 109 ALA A N 1
ATOM 844 C CA . ALA A 1 109 ? -11.142 12.474 16.253 1.00 96.38 109 ALA A CA 1
ATOM 845 C C . ALA A 1 109 ? -10.708 11.307 15.351 1.00 96.38 109 ALA A C 1
ATOM 847 O O . ALA A 1 109 ? -11.081 11.247 14.178 1.00 96.38 109 ALA A O 1
ATOM 848 N N . TRP A 1 110 ? -9.948 10.362 15.907 1.00 96.75 110 TRP A N 1
ATOM 849 C CA . TRP A 1 110 ? -9.796 9.050 15.277 1.00 96.75 110 TRP A CA 1
ATOM 850 C C . TRP A 1 110 ? -11.115 8.274 15.321 1.00 96.75 110 TRP A C 1
ATOM 852 O O . TRP A 1 110 ? -11.929 8.468 16.226 1.00 96.75 110 TRP A O 1
ATOM 862 N N . ASP A 1 111 ? -11.298 7.384 14.350 1.00 95.50 111 ASP A N 1
ATOM 863 C CA . ASP A 1 111 ? -12.384 6.413 14.343 1.00 95.50 111 ASP A CA 1
ATOM 864 C C . ASP A 1 111 ? -12.283 5.493 15.568 1.00 95.50 111 ASP A C 1
ATOM 866 O O . ASP A 1 111 ? -11.197 5.219 16.090 1.00 95.50 111 ASP A O 1
ATOM 870 N N . ASP A 1 112 ? -13.424 4.955 16.000 1.00 94.56 112 ASP A N 1
ATOM 871 C CA . ASP A 1 112 ? -13.433 3.898 17.003 1.00 94.56 112 ASP A CA 1
ATOM 872 C C . ASP A 1 112 ? -12.700 2.660 16.455 1.00 94.56 112 ASP A C 1
ATOM 874 O O . ASP A 1 112 ? -13.168 1.999 15.523 1.00 94.56 112 ASP A O 1
ATOM 878 N N . ALA A 1 113 ? -11.568 2.301 17.072 1.00 88.75 113 ALA A N 1
ATOM 879 C CA . ALA A 1 113 ? -10.818 1.074 16.770 1.00 88.75 113 ALA A CA 1
ATOM 880 C C . ALA A 1 113 ? -11.697 -0.191 16.904 1.00 88.75 113 ALA A C 1
ATOM 882 O O . ALA A 1 113 ? -11.431 -1.227 16.287 1.00 88.75 113 ALA A O 1
ATOM 883 N N . THR A 1 114 ? -12.777 -0.041 17.676 1.00 89.56 114 THR A N 1
ATOM 884 C CA . THR A 1 114 ? -14.092 -0.690 17.711 1.00 89.56 114 THR A CA 1
ATOM 885 C C . THR A 1 114 ? -14.737 -1.233 16.447 1.00 89.56 114 THR A C 1
ATOM 887 O O . THR A 1 114 ? -15.254 -2.354 16.386 1.00 89.56 114 THR A O 1
ATOM 890 N N . ALA A 1 115 ? -14.693 -0.421 15.410 1.00 92.19 115 ALA A N 1
ATOM 891 C CA . ALA A 1 115 ? -15.599 -0.523 14.289 1.00 92.19 115 ALA A CA 1
ATOM 892 C C . ALA A 1 115 ? -14.789 -0.438 13.002 1.00 92.19 115 ALA A C 1
ATOM 894 O O . ALA A 1 115 ? -14.786 0.577 12.314 1.00 92.19 115 ALA A O 1
ATOM 895 N N . VAL A 1 116 ? -14.077 -1.525 12.681 1.00 94.25 116 VAL A N 1
ATOM 896 C CA . VAL A 1 116 ? -13.232 -1.588 11.483 1.00 94.25 116 VAL A CA 1
ATOM 897 C C . VAL A 1 116 ? -14.111 -1.500 10.228 1.00 94.25 116 VAL A C 1
ATOM 899 O O . VAL A 1 116 ? -14.830 -2.465 9.935 1.00 94.25 116 VAL A O 1
ATOM 902 N N . PRO A 1 117 ? -14.025 -0.408 9.450 1.00 95.94 117 PRO A N 1
ATOM 903 C CA . PRO A 1 117 ? -14.897 -0.186 8.304 1.00 95.94 117 PRO A CA 1
ATOM 904 C C . PRO A 1 117 ? -14.675 -1.219 7.203 1.00 95.94 117 PRO A C 1
ATOM 906 O O . PRO A 1 117 ? -13.542 -1.644 6.965 1.00 95.94 117 PRO A O 1
ATOM 909 N N . ASP A 1 118 ? -15.726 -1.547 6.453 1.00 96.81 118 ASP A N 1
ATOM 910 C CA . ASP A 1 118 ? -15.615 -2.479 5.323 1.00 96.81 118 ASP A CA 1
ATOM 911 C C . ASP A 1 118 ? -14.655 -1.970 4.244 1.00 96.81 118 ASP A C 1
ATOM 913 O O . ASP A 1 118 ? -13.928 -2.756 3.643 1.00 96.81 118 ASP A O 1
ATOM 917 N N . THR A 1 119 ? -14.558 -0.650 4.052 1.00 97.62 119 THR A N 1
ATOM 918 C CA . THR A 1 119 ? -13.589 -0.066 3.114 1.00 97.62 119 THR A CA 1
ATOM 919 C C . THR A 1 119 ? -12.139 -0.278 3.556 1.00 97.62 119 THR 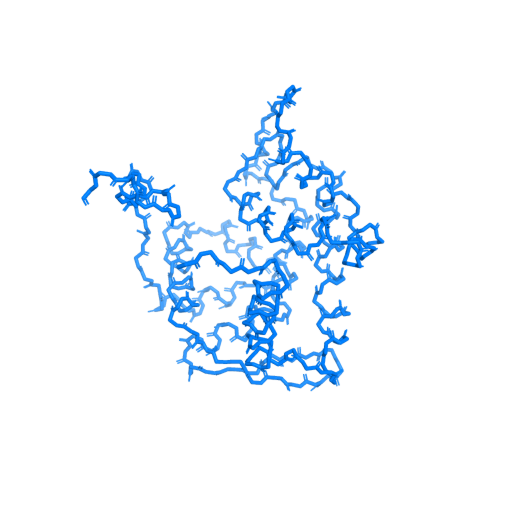A C 1
ATOM 921 O O . THR A 1 119 ? -11.280 -0.489 2.706 1.00 97.62 119 THR A O 1
ATOM 924 N N . LEU A 1 120 ? -11.852 -0.284 4.865 1.00 97.00 120 LEU A N 1
ATOM 925 C CA . LEU A 1 120 ? -10.514 -0.609 5.372 1.00 97.00 120 LEU A CA 1
ATOM 926 C C . LEU A 1 120 ? -10.211 -2.103 5.195 1.00 97.00 120 LEU A C 1
ATOM 928 O O . LEU A 1 120 ? -9.117 -2.467 4.774 1.00 97.00 120 LEU A O 1
ATOM 932 N N . ALA A 1 121 ? -11.191 -2.976 5.449 1.00 96.81 121 ALA A N 1
ATOM 933 C CA . ALA A 1 121 ? -11.040 -4.406 5.183 1.00 96.81 121 ALA A CA 1
ATOM 934 C C . ALA A 1 121 ? -10.817 -4.697 3.689 1.00 96.81 121 ALA A C 1
ATOM 936 O O . ALA A 1 121 ? -9.985 -5.534 3.356 1.00 96.81 121 ALA A O 1
ATOM 937 N N . ALA A 1 122 ? -11.495 -3.972 2.793 1.00 98.12 122 ALA A N 1
ATOM 938 C CA . ALA A 1 122 ? -11.297 -4.078 1.349 1.00 98.12 122 ALA A CA 1
ATOM 939 C C . ALA A 1 122 ? -9.887 -3.638 0.914 1.00 98.12 122 ALA A C 1
ATOM 941 O O . ALA A 1 122 ? -9.276 -4.302 0.080 1.00 98.12 122 ALA A O 1
ATOM 942 N N . MET A 1 123 ? -9.338 -2.571 1.509 1.00 97.56 123 MET A N 1
ATOM 943 C CA . MET A 1 123 ? -7.940 -2.181 1.282 1.00 97.56 123 MET A CA 1
ATOM 944 C C . MET A 1 123 ? -6.962 -3.276 1.717 1.00 97.56 123 MET A C 1
ATOM 946 O O . MET A 1 123 ? -6.044 -3.614 0.975 1.00 97.56 123 MET A O 1
ATOM 950 N N . LEU A 1 124 ? -7.169 -3.855 2.904 1.00 97.50 124 LEU A N 1
ATOM 951 C CA . LEU A 1 124 ? -6.347 -4.960 3.402 1.00 97.50 124 LEU A CA 1
ATOM 952 C C . LEU A 1 124 ? -6.459 -6.201 2.506 1.00 97.50 124 LEU A C 1
ATOM 954 O O . LEU A 1 124 ? -5.452 -6.849 2.227 1.00 97.50 124 LEU A O 1
ATOM 958 N N . ALA A 1 125 ? -7.660 -6.502 2.011 1.00 98.44 125 ALA A N 1
ATOM 959 C CA . ALA A 1 125 ? -7.890 -7.609 1.091 1.00 98.44 125 ALA A CA 1
ATOM 960 C C . ALA A 1 125 ? -7.155 -7.422 -0.244 1.00 98.44 125 ALA A C 1
ATOM 962 O O . ALA A 1 125 ? -6.650 -8.393 -0.802 1.00 98.44 125 ALA A O 1
ATOM 963 N N . GLU A 1 126 ? -7.028 -6.185 -0.738 1.00 98.06 126 GLU A N 1
ATOM 964 C CA . GLU A 1 126 ? -6.257 -5.895 -1.953 1.00 98.06 126 GLU A CA 1
ATOM 965 C C . GLU A 1 126 ? -4.775 -6.273 -1.795 1.00 98.06 126 GLU A C 1
ATOM 967 O O . GLU A 1 126 ? -4.189 -6.879 -2.694 1.00 98.06 126 GLU A O 1
ATOM 972 N N . LEU A 1 127 ? -4.187 -6.036 -0.614 1.00 96.00 127 LEU A N 1
ATOM 973 C CA . LEU A 1 127 ? -2.819 -6.475 -0.304 1.00 96.00 127 LEU A CA 1
ATOM 974 C C . LEU A 1 127 ? -2.681 -8.005 -0.354 1.00 96.00 127 LEU A C 1
ATOM 976 O O . LEU A 1 127 ? -1.624 -8.520 -0.724 1.00 96.00 127 LEU A O 1
ATOM 980 N N . GLY A 1 128 ? -3.746 -8.729 -0.005 1.00 97.00 128 GLY A N 1
ATOM 981 C CA . GLY A 1 128 ? -3.815 -10.189 -0.023 1.00 97.00 128 GLY A CA 1
ATOM 982 C C . GLY A 1 128 ? -3.804 -10.820 -1.412 1.00 97.00 128 GLY A C 1
ATOM 983 O O . GLY A 1 128 ? -3.434 -11.983 -1.538 1.00 97.00 128 GLY A O 1
ATOM 984 N N . LYS A 1 129 ? -4.180 -10.076 -2.458 1.00 95.94 129 LYS A N 1
ATOM 985 C CA . LYS A 1 129 ? -4.316 -10.639 -3.811 1.00 95.94 129 LYS A CA 1
ATOM 986 C C . LYS A 1 129 ? -2.975 -10.908 -4.476 1.00 95.94 129 LYS A C 1
ATOM 988 O O . LYS A 1 129 ? -2.802 -11.939 -5.114 1.00 95.94 129 LYS A O 1
ATOM 993 N N . ARG A 1 130 ? -2.049 -9.952 -4.370 1.00 93.56 130 ARG A N 1
ATOM 994 C CA . ARG A 1 130 ? -0.785 -9.977 -5.124 1.00 93.56 130 ARG A CA 1
ATOM 995 C C . ARG A 1 130 ? 0.421 -9.720 -4.243 1.00 93.56 130 ARG A C 1
ATOM 997 O O . ARG A 1 130 ? 1.360 -10.500 -4.299 1.00 93.56 130 ARG A O 1
ATOM 1004 N N . TYR A 1 131 ? 0.387 -8.689 -3.398 1.00 95.69 131 TYR A N 1
ATOM 1005 C CA . TYR A 1 131 ? 1.544 -8.286 -2.594 1.00 95.69 131 TYR A CA 1
ATOM 1006 C C . TYR A 1 131 ? 1.922 -9.317 -1.521 1.00 95.69 131 TYR A C 1
ATOM 1008 O O . TYR A 1 131 ? 3.027 -9.853 -1.533 1.00 95.69 131 TYR A O 1
ATOM 1016 N N . LEU A 1 132 ? 1.009 -9.636 -0.600 1.00 97.62 132 LEU A N 1
ATOM 1017 C CA . LEU A 1 132 ? 1.308 -10.541 0.512 1.00 97.62 132 LEU A CA 1
ATOM 1018 C C . LEU A 1 132 ? 1.714 -11.964 0.086 1.00 97.62 132 LEU A C 1
ATOM 1020 O O . LEU A 1 132 ? 2.642 -12.465 0.725 1.00 97.62 132 LEU A O 1
ATOM 1024 N N . PRO A 1 133 ? 1.117 -12.588 -0.958 1.00 97.38 133 PRO A N 1
ATOM 1025 C CA . PRO A 1 133 ? 1.524 -13.910 -1.436 1.00 97.38 133 PRO A CA 1
ATOM 1026 C C . PRO A 1 133 ? 3.004 -14.024 -1.806 1.00 97.38 133 PRO A C 1
ATOM 1028 O O . PRO A 1 133 ? 3.695 -14.916 -1.310 1.00 97.38 133 PRO A O 1
ATOM 1031 N N . TRP A 1 134 ? 3.519 -13.123 -2.653 1.00 96.38 134 TRP A N 1
ATOM 1032 C CA . TRP A 1 134 ? 4.923 -13.210 -3.054 1.00 96.38 134 TRP A CA 1
ATOM 1033 C C . TRP A 1 134 ? 5.839 -12.757 -1.914 1.00 96.38 134 TRP A C 1
ATOM 1035 O O . TRP A 1 134 ? 6.862 -13.393 -1.687 1.00 96.38 134 TRP A O 1
ATOM 1045 N N . VAL A 1 135 ? 5.470 -11.726 -1.138 1.00 97.38 135 VAL A N 1
ATOM 1046 C CA . VAL A 1 135 ? 6.305 -11.252 -0.020 1.00 97.38 135 VAL A CA 1
ATOM 1047 C C . VAL A 1 135 ? 6.460 -12.335 1.042 1.00 97.38 135 VAL A C 1
ATOM 1049 O O . VAL A 1 135 ? 7.571 -12.575 1.506 1.00 97.38 135 VAL A O 1
ATOM 1052 N N . SER A 1 136 ? 5.370 -13.007 1.436 1.00 97.56 136 SER A N 1
ATOM 1053 C CA . SER A 1 136 ? 5.435 -14.044 2.474 1.00 97.56 136 SER A CA 1
ATOM 1054 C C . SER A 1 136 ? 6.356 -15.181 2.058 1.00 97.56 136 SER A C 1
ATOM 1056 O O . SER A 1 136 ? 7.182 -15.629 2.848 1.00 97.56 136 SER A O 1
ATOM 1058 N N . ARG A 1 137 ? 6.255 -15.601 0.792 1.00 97.75 137 ARG A N 1
ATOM 1059 C CA . ARG A 1 137 ? 7.050 -16.695 0.243 1.00 97.75 137 ARG A CA 1
ATOM 1060 C C . ARG A 1 137 ? 8.504 -16.288 0.003 1.00 97.75 137 ARG A C 1
ATOM 1062 O O . ARG A 1 137 ? 9.403 -17.014 0.412 1.00 97.75 137 ARG A O 1
ATOM 1069 N N . ALA A 1 138 ? 8.755 -15.116 -0.579 1.00 97.38 138 ALA A N 1
ATOM 1070 C CA . ALA A 1 138 ? 10.106 -14.632 -0.855 1.00 97.38 138 ALA A CA 1
ATOM 1071 C C . ALA A 1 138 ? 10.899 -14.372 0.434 1.00 97.38 138 ALA A C 1
ATOM 1073 O O . ALA A 1 138 ? 12.107 -14.590 0.460 1.00 97.38 138 ALA A O 1
ATOM 1074 N N . CYS A 1 139 ? 10.251 -13.953 1.526 1.00 97.50 139 CYS A N 1
ATOM 1075 C CA . CYS A 1 139 ? 10.920 -13.814 2.822 1.00 97.50 139 CYS A CA 1
ATOM 1076 C C . CYS A 1 139 ? 11.348 -15.158 3.438 1.00 97.50 139 CYS A C 1
ATOM 1078 O O . CYS A 1 139 ? 12.224 -15.155 4.301 1.00 97.50 139 CYS A O 1
ATOM 1080 N N . VAL A 1 140 ? 10.789 -16.286 2.987 1.00 97.00 140 VAL A N 1
ATOM 1081 C CA . VAL A 1 140 ? 11.230 -17.638 3.366 1.00 97.00 140 VAL A CA 1
ATOM 1082 C C . VAL A 1 140 ? 12.286 -18.138 2.381 1.00 97.00 140 VAL A C 1
ATOM 1084 O O . VAL A 1 140 ? 13.425 -18.395 2.761 1.00 97.00 140 VAL A O 1
ATOM 1087 N N . ASP A 1 141 ? 11.939 -18.184 1.099 1.00 97.69 141 ASP A N 1
ATOM 1088 C CA . ASP A 1 141 ? 12.728 -18.849 0.055 1.00 97.69 141 ASP A CA 1
ATOM 1089 C C . ASP A 1 141 ? 13.826 -17.967 -0.562 1.00 97.69 141 ASP A C 1
ATOM 1091 O O . ASP A 1 141 ? 14.678 -18.433 -1.313 1.00 97.69 141 ASP A O 1
ATOM 1095 N N . GLY A 1 142 ? 13.787 -16.661 -0.305 1.00 96.88 142 GLY A N 1
ATOM 1096 C CA . GLY A 1 142 ? 14.616 -15.648 -0.959 1.00 96.88 142 GLY A CA 1
ATOM 1097 C C . GLY A 1 142 ? 14.106 -15.161 -2.312 1.00 96.88 142 GLY A C 1
ATOM 1098 O O . GLY A 1 142 ? 14.544 -14.105 -2.769 1.00 96.88 142 GLY A O 1
ATOM 1099 N N . VAL A 1 143 ? 13.161 -15.865 -2.929 1.00 96.88 143 VAL A N 1
ATOM 1100 C CA . VAL A 1 143 ? 12.501 -15.473 -4.178 1.00 96.88 143 VAL A CA 1
ATOM 1101 C C . VAL A 1 143 ? 11.095 -16.064 -4.222 1.00 96.88 143 VAL A C 1
ATOM 1103 O O . VAL A 1 143 ? 10.868 -17.145 -3.687 1.00 96.88 143 VAL A O 1
ATOM 1106 N N . ALA A 1 144 ? 10.150 -15.366 -4.844 1.00 97.56 144 ALA A N 1
ATOM 1107 C CA . ALA A 1 144 ? 8.830 -15.911 -5.134 1.00 97.56 144 ALA A CA 1
ATOM 1108 C C . ALA A 1 144 ? 8.243 -15.294 -6.401 1.00 97.56 144 ALA A C 1
ATOM 1110 O O . ALA A 1 144 ? 8.580 -14.168 -6.767 1.00 97.56 144 ALA A O 1
ATOM 1111 N N . ASP A 1 145 ? 7.333 -16.028 -7.034 1.00 96.62 145 ASP A N 1
ATOM 1112 C CA . ASP A 1 145 ? 6.567 -15.513 -8.160 1.00 96.62 145 ASP A CA 1
ATOM 1113 C C . ASP A 1 145 ? 5.498 -14.530 -7.670 1.00 96.62 145 ASP A C 1
ATOM 1115 O O . ASP A 1 145 ? 4.634 -14.871 -6.858 1.00 96.62 145 ASP A O 1
ATOM 1119 N N . LEU A 1 146 ? 5.509 -13.327 -8.234 1.00 94.94 146 LEU A N 1
ATOM 1120 C CA . LEU A 1 146 ? 4.329 -12.488 -8.353 1.00 94.94 146 LEU A CA 1
ATOM 1121 C C . LEU A 1 146 ? 3.547 -12.939 -9.585 1.00 94.94 146 LEU A C 1
ATOM 1123 O O . LEU A 1 146 ? 4.117 -13.090 -10.667 1.00 94.94 146 LEU A O 1
ATOM 1127 N N . VAL A 1 147 ? 2.240 -13.137 -9.421 1.00 94.94 147 VAL A N 1
ATOM 1128 C CA . VAL A 1 147 ? 1.352 -13.630 -10.479 1.00 94.94 147 VAL A CA 1
ATOM 1129 C C . VAL A 1 147 ? 0.308 -12.565 -10.823 1.00 94.94 147 VAL A C 1
ATOM 1131 O O . VAL A 1 147 ? -0.424 -12.092 -9.951 1.00 94.94 147 VAL A O 1
ATOM 1134 N N . PHE A 1 148 ? 0.250 -12.182 -12.097 1.00 94.75 148 PHE A N 1
ATOM 1135 C CA . PHE A 1 148 ? -0.756 -11.274 -12.658 1.00 94.75 148 PHE A CA 1
ATOM 1136 C C . PHE A 1 148 ? -2.054 -12.018 -13.006 1.00 94.75 148 PHE A C 1
ATOM 1138 O O . PHE A 1 148 ? -2.075 -13.245 -13.085 1.00 94.75 148 PHE A O 1
ATOM 1145 N N . GLU A 1 149 ? -3.145 -11.286 -13.246 1.00 91.38 149 GLU A N 1
ATOM 1146 C CA . GLU A 1 149 ? -4.483 -11.853 -13.496 1.00 91.38 149 GLU A CA 1
ATOM 1147 C C . GLU A 1 149 ? -4.510 -12.814 -14.687 1.00 91.38 149 GLU A C 1
ATOM 1149 O O . GLU A 1 149 ? -5.116 -13.880 -14.637 1.00 91.38 149 GLU A O 1
ATOM 1154 N N . HIS A 1 150 ? -3.770 -12.461 -15.735 1.00 88.44 150 HIS A N 1
ATOM 1155 C CA . HIS A 1 150 ? -3.671 -13.224 -16.978 1.00 88.44 150 HIS A CA 1
ATOM 1156 C C . HIS A 1 150 ? -2.643 -14.367 -16.898 1.00 88.44 150 HIS A C 1
ATOM 1158 O O . HIS A 1 150 ? -2.293 -14.967 -17.912 1.00 88.44 150 HIS A O 1
ATOM 1164 N N . GLY A 1 151 ? -2.120 -14.657 -15.703 1.00 90.06 151 GLY A N 1
ATOM 1165 C CA . GLY A 1 151 ? -1.175 -15.743 -15.452 1.00 90.06 151 GLY A CA 1
ATOM 1166 C C . GLY A 1 151 ? 0.290 -15.412 -15.742 1.00 90.06 151 GLY A C 1
ATOM 1167 O O . GLY A 1 151 ? 1.142 -16.263 -15.486 1.00 90.06 151 GLY A O 1
ATOM 1168 N N . ALA A 1 152 ? 0.606 -14.203 -16.225 1.00 92.06 152 ALA A N 1
ATOM 1169 C CA . ALA A 1 152 ? 1.988 -13.741 -16.342 1.00 92.06 152 ALA A CA 1
ATOM 1170 C C . ALA A 1 152 ? 2.674 -13.761 -14.965 1.00 92.06 152 ALA A C 1
ATOM 1172 O O . ALA A 1 152 ? 2.056 -13.431 -13.949 1.00 92.06 152 ALA A O 1
ATOM 1173 N N . ARG A 1 153 ? 3.947 -14.167 -14.931 1.00 94.69 153 ARG A N 1
ATOM 1174 C CA . ARG A 1 153 ? 4.707 -14.357 -13.691 1.00 94.69 153 ARG A CA 1
ATOM 1175 C C . ARG A 1 153 ? 6.010 -13.589 -13.713 1.00 94.69 153 ARG A C 1
ATOM 1177 O O . ARG A 1 153 ? 6.704 -13.566 -14.726 1.00 94.69 153 ARG A O 1
ATOM 1184 N N . VAL A 1 154 ? 6.352 -13.020 -12.567 1.00 93.94 154 VAL A N 1
ATOM 1185 C CA . VAL A 1 154 ? 7.630 -12.358 -12.323 1.00 93.94 154 VAL A CA 1
ATOM 1186 C C . VAL A 1 154 ? 8.236 -12.942 -11.059 1.00 93.94 154 VAL A C 1
ATOM 1188 O O . VAL A 1 154 ? 7.634 -12.850 -9.993 1.00 93.94 154 VAL A O 1
ATOM 1191 N N . ALA A 1 155 ? 9.449 -13.477 -11.155 1.00 95.44 155 ALA A N 1
ATOM 1192 C CA . ALA A 1 155 ? 10.212 -13.882 -9.982 1.00 95.44 155 ALA A CA 1
ATOM 1193 C C . ALA A 1 155 ? 10.811 -12.643 -9.297 1.00 95.44 155 ALA A C 1
ATOM 1195 O O . ALA A 1 155 ? 11.667 -11.967 -9.868 1.00 95.44 155 ALA A O 1
ATOM 1196 N N . VAL A 1 156 ? 10.383 -12.358 -8.066 1.00 94.25 156 VAL A N 1
ATOM 1197 C CA . VAL A 1 156 ? 10.869 -11.225 -7.267 1.00 94.25 156 VAL A CA 1
ATOM 1198 C C . VAL A 1 156 ? 11.690 -11.746 -6.095 1.00 94.25 156 VAL A C 1
ATOM 1200 O O . VAL A 1 156 ? 11.238 -12.597 -5.325 1.00 94.25 156 VAL A O 1
ATOM 1203 N N . ARG A 1 157 ? 12.921 -11.244 -5.952 1.00 94.25 157 ARG A N 1
ATOM 1204 C CA . ARG A 1 157 ? 13.810 -11.610 -4.841 1.00 94.25 157 ARG A CA 1
ATOM 1205 C C . ARG A 1 157 ? 13.515 -10.755 -3.616 1.00 94.25 157 ARG A C 1
ATOM 1207 O O . ARG A 1 157 ? 13.304 -9.550 -3.733 1.00 94.25 157 ARG A O 1
ATOM 1214 N N . ALA A 1 158 ? 13.566 -11.364 -2.436 1.00 94.62 158 ALA A N 1
ATOM 1215 C CA . ALA A 1 158 ? 13.528 -10.605 -1.196 1.00 94.62 158 ALA A CA 1
ATOM 1216 C C . ALA A 1 158 ? 14.845 -9.843 -1.001 1.00 94.62 158 ALA A C 1
ATOM 1218 O O . ALA A 1 158 ? 15.929 -10.415 -1.136 1.00 94.62 158 ALA A O 1
ATOM 1219 N N . THR A 1 159 ? 14.735 -8.563 -0.658 1.00 92.94 159 THR A N 1
ATOM 1220 C CA . THR A 1 159 ? 15.845 -7.756 -0.143 1.00 92.94 159 THR A CA 1
ATOM 1221 C C . THR A 1 159 ? 15.913 -7.882 1.376 1.00 92.94 159 THR A C 1
ATOM 1223 O O . THR A 1 159 ? 14.925 -8.260 2.012 1.00 92.94 159 THR A O 1
ATOM 1226 N N . ASP A 1 160 ? 17.048 -7.521 1.971 1.00 92.94 160 ASP A N 1
ATOM 1227 C CA . ASP A 1 160 ? 17.179 -7.488 3.434 1.00 92.94 160 ASP A CA 1
ATOM 1228 C C . ASP A 1 160 ? 16.176 -6.505 4.046 1.00 92.94 160 ASP A C 1
ATOM 1230 O O . ASP A 1 160 ? 15.440 -6.864 4.958 1.00 92.94 160 ASP A O 1
ATOM 1234 N N . PHE A 1 161 ? 16.004 -5.334 3.421 1.00 91.62 161 PHE A N 1
ATOM 1235 C CA . PHE A 1 161 ? 14.967 -4.373 3.801 1.00 91.62 161 PHE A CA 1
ATOM 1236 C C . PHE A 1 161 ? 13.559 -4.991 3.824 1.00 91.62 161 PHE A C 1
ATOM 1238 O O . PHE A 1 161 ? 12.799 -4.768 4.765 1.00 91.62 161 PHE A O 1
ATOM 1245 N N . LEU A 1 162 ? 13.194 -5.785 2.809 1.00 94.00 162 LEU A N 1
ATOM 1246 C CA . LEU A 1 162 ? 11.885 -6.439 2.772 1.00 94.00 162 LEU A CA 1
ATOM 1247 C C . LEU A 1 162 ? 11.740 -7.476 3.892 1.00 94.00 162 LEU A C 1
ATOM 1249 O O . LEU A 1 162 ? 10.672 -7.568 4.499 1.00 94.00 162 LEU A O 1
ATOM 1253 N N . ARG A 1 163 ? 12.796 -8.252 4.168 1.00 96.25 163 ARG A N 1
ATOM 1254 C CA . ARG A 1 163 ? 12.805 -9.232 5.264 1.00 96.25 163 ARG A CA 1
ATOM 1255 C C . ARG A 1 163 ? 12.655 -8.541 6.615 1.00 96.25 163 ARG A C 1
ATOM 1257 O O . ARG A 1 163 ? 11.802 -8.964 7.388 1.00 96.25 163 ARG A O 1
ATOM 1264 N N . ASP A 1 164 ? 13.376 -7.451 6.854 1.00 95.56 164 ASP A N 1
ATOM 1265 C CA . ASP A 1 164 ? 13.304 -6.679 8.100 1.00 95.56 164 ASP A CA 1
ATOM 1266 C C . ASP A 1 164 ? 11.928 -6.031 8.291 1.00 95.56 164 ASP A C 1
ATOM 1268 O O . ASP A 1 164 ? 11.325 -6.122 9.367 1.00 95.56 164 ASP A O 1
ATOM 1272 N N . ALA A 1 165 ? 11.375 -5.437 7.229 1.00 94.62 165 ALA A N 1
ATOM 1273 C CA . ALA A 1 165 ? 10.028 -4.879 7.242 1.00 94.62 165 ALA A CA 1
ATOM 1274 C C . ALA A 1 165 ? 8.977 -5.963 7.533 1.00 94.62 165 ALA A C 1
ATOM 1276 O O . ALA A 1 165 ? 8.068 -5.755 8.342 1.00 94.62 165 ALA A O 1
ATOM 1277 N N . ARG A 1 166 ? 9.111 -7.149 6.919 1.00 97.56 166 ARG A N 1
ATOM 1278 C CA . ARG A 1 166 ? 8.207 -8.281 7.154 1.00 97.56 166 ARG A CA 1
ATOM 1279 C C . ARG A 1 166 ? 8.344 -8.841 8.570 1.00 97.56 166 ARG A C 1
ATOM 1281 O O . ARG A 1 166 ? 7.321 -9.101 9.202 1.00 97.56 166 ARG A O 1
ATOM 1288 N N . ALA A 1 167 ? 9.563 -8.983 9.079 1.00 98.00 167 ALA A N 1
ATOM 1289 C CA . ALA A 1 167 ? 9.836 -9.448 10.435 1.00 98.00 167 ALA A CA 1
ATOM 1290 C C . ALA A 1 167 ? 9.262 -8.483 11.484 1.00 98.00 167 ALA A C 1
ATOM 1292 O 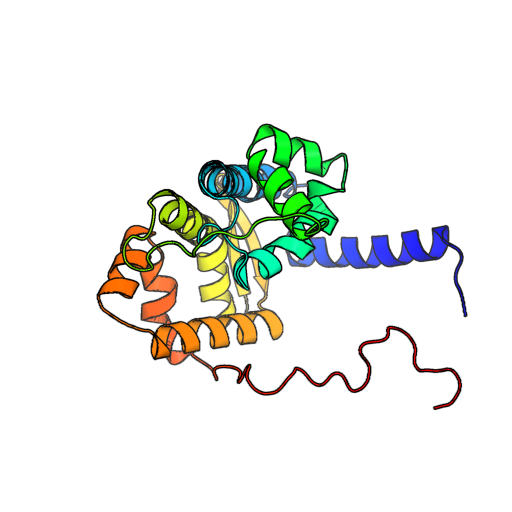O . ALA A 1 167 ? 8.629 -8.924 12.444 1.00 98.00 167 ALA A O 1
ATOM 1293 N N . THR A 1 168 ? 9.397 -7.172 11.256 1.00 96.69 168 THR A N 1
ATOM 1294 C CA . THR A 1 168 ? 8.802 -6.122 12.097 1.00 96.69 168 THR A CA 1
ATOM 1295 C C . THR A 1 168 ? 7.274 -6.178 12.078 1.00 96.69 168 THR A C 1
ATOM 1297 O O . THR A 1 168 ? 6.633 -6.121 13.128 1.00 96.69 168 THR A O 1
ATOM 1300 N N . LEU A 1 169 ? 6.665 -6.320 10.896 1.00 96.75 169 LEU A N 1
ATOM 1301 C CA . LEU A 1 169 ? 5.211 -6.435 10.757 1.00 96.75 169 LEU A CA 1
ATOM 1302 C C . LEU A 1 169 ? 4.665 -7.660 11.513 1.00 96.75 169 LEU A C 1
ATOM 1304 O O . LEU A 1 169 ? 3.646 -7.564 12.196 1.00 96.75 169 LEU A O 1
ATOM 1308 N N . LEU A 1 170 ? 5.356 -8.799 11.418 1.00 98.50 170 LEU A N 1
ATOM 1309 C CA . LEU A 1 170 ? 4.999 -10.025 12.133 1.00 98.50 170 LEU A CA 1
ATOM 1310 C C . LEU A 1 170 ? 5.188 -9.887 13.649 1.00 98.50 170 LEU A C 1
ATOM 1312 O O . LEU A 1 170 ? 4.327 -10.344 14.398 1.00 98.50 170 LEU A O 1
ATOM 1316 N N . ALA A 1 171 ? 6.246 -9.211 14.107 1.00 98.12 171 ALA A N 1
ATOM 1317 C CA . ALA A 1 171 ? 6.455 -8.914 15.525 1.00 98.12 171 ALA A CA 1
ATOM 1318 C C . ALA A 1 171 ? 5.306 -8.074 16.103 1.00 98.12 171 ALA A C 1
ATOM 1320 O O . ALA A 1 171 ? 4.722 -8.443 17.121 1.00 98.12 171 ALA A O 1
ATOM 1321 N N . ARG A 1 172 ? 4.892 -7.013 15.393 1.00 96.44 172 ARG A N 1
ATOM 1322 C CA . ARG A 1 172 ? 3.731 -6.186 15.768 1.00 96.44 172 ARG A CA 1
ATOM 1323 C C . ARG A 1 172 ? 2.431 -6.989 15.803 1.00 96.44 172 ARG A C 1
ATOM 1325 O O . ARG A 1 172 ? 1.616 -6.784 16.702 1.00 96.44 172 ARG A O 1
ATOM 1332 N N . TYR A 1 173 ? 2.238 -7.905 14.849 1.00 97.81 173 TYR A N 1
ATOM 1333 C CA . TYR A 1 173 ? 1.091 -8.813 14.854 1.00 97.81 173 TYR A CA 1
ATOM 1334 C C . TYR A 1 173 ? 1.096 -9.725 16.082 1.00 97.81 173 TYR A C 1
ATOM 1336 O O . TYR A 1 173 ? 0.067 -9.820 16.739 1.00 97.81 173 TYR A O 1
ATOM 1344 N N . VAL A 1 174 ? 2.230 -10.348 16.421 1.00 98.31 174 VAL A N 1
ATOM 1345 C CA . VAL A 1 174 ? 2.359 -11.212 17.608 1.00 98.31 174 VAL A CA 1
ATOM 1346 C C . VAL A 1 174 ? 2.087 -10.428 18.894 1.00 98.31 174 VAL A C 1
ATOM 1348 O O . VAL A 1 174 ? 1.305 -10.883 19.723 1.00 98.31 174 VAL A O 1
ATOM 1351 N N . GLU A 1 175 ? 2.674 -9.239 19.033 1.00 97.00 175 GLU A N 1
ATOM 1352 C CA . GLU A 1 175 ? 2.504 -8.357 20.195 1.00 97.00 175 GLU A CA 1
ATOM 1353 C C . GLU A 1 175 ? 1.045 -7.915 20.387 1.00 97.00 175 GLU A C 1
ATOM 1355 O O . GLU A 1 175 ? 0.545 -7.867 21.508 1.00 97.00 175 GLU A O 1
ATOM 1360 N N . SER A 1 176 ? 0.342 -7.628 19.287 1.00 95.19 176 SER A N 1
ATOM 1361 C CA . SER A 1 176 ? -1.038 -7.118 19.301 1.00 95.19 176 SER A CA 1
ATOM 1362 C C . SER A 1 176 ? -2.097 -8.202 19.068 1.00 95.19 176 SER A C 1
ATOM 1364 O O . SER A 1 176 ? -3.277 -7.885 18.865 1.00 95.19 176 SER A O 1
ATOM 1366 N N . ARG A 1 177 ? -1.699 -9.482 19.028 1.00 97.12 177 ARG A N 1
ATOM 1367 C CA . ARG A 1 177 ? -2.579 -10.566 18.590 1.00 97.12 177 ARG A CA 1
ATOM 1368 C C . ARG A 1 177 ? -3.776 -10.706 19.522 1.00 97.12 177 ARG A C 1
ATOM 1370 O O . ARG A 1 177 ? -3.648 -10.802 20.738 1.00 97.12 177 ARG A O 1
ATOM 1377 N N . SER A 1 178 ? -4.965 -10.767 18.934 1.00 97.25 178 SER A N 1
ATOM 1378 C CA . SER A 1 178 ? -6.223 -10.980 19.647 1.00 97.25 178 SER A CA 1
ATOM 1379 C C . SER A 1 178 ? -7.238 -11.648 18.724 1.00 97.25 178 SER A C 1
ATOM 1381 O O . SER A 1 178 ? -7.143 -11.522 17.505 1.00 97.25 178 SER A O 1
ATOM 1383 N N . ALA A 1 179 ? -8.264 -12.296 19.288 1.00 97.25 179 ALA A N 1
ATOM 1384 C CA . ALA A 1 179 ? -9.348 -12.895 18.496 1.00 97.25 179 ALA A CA 1
ATOM 1385 C C . ALA A 1 179 ? -10.020 -11.875 17.556 1.00 97.25 179 ALA A C 1
ATOM 1387 O O . ALA A 1 179 ? -10.415 -12.192 16.434 1.00 97.25 179 ALA A O 1
ATOM 1388 N N . ARG A 1 180 ? -10.101 -10.620 18.005 1.00 95.62 180 ARG A N 1
ATOM 1389 C CA . ARG A 1 180 ? -10.615 -9.487 17.239 1.00 95.62 180 ARG A CA 1
ATOM 1390 C C . ARG A 1 180 ? -9.732 -9.161 16.032 1.00 95.62 180 ARG A C 1
ATOM 1392 O O . ARG A 1 180 ? -10.258 -8.998 14.935 1.00 95.62 180 ARG A O 1
ATOM 1399 N N . LEU A 1 181 ? -8.414 -9.066 16.224 1.00 96.31 181 LEU A N 1
ATOM 1400 C CA . LEU A 1 181 ? -7.475 -8.815 15.129 1.00 96.31 181 LEU A CA 1
ATOM 1401 C C . LEU A 1 181 ? -7.494 -9.970 14.120 1.00 96.31 181 LEU A C 1
ATOM 1403 O O . LEU A 1 181 ? -7.645 -9.720 12.926 1.00 96.31 181 LEU A O 1
ATOM 1407 N N . ASP A 1 182 ? -7.443 -11.216 14.597 1.00 98.06 182 ASP A N 1
ATOM 1408 C CA . ASP A 1 182 ? -7.507 -12.406 13.742 1.00 98.06 182 ASP A CA 1
ATOM 1409 C C . ASP A 1 182 ? -8.809 -12.418 12.922 1.00 98.06 182 ASP A C 1
ATOM 1411 O O . ASP A 1 182 ? -8.777 -12.692 11.725 1.00 98.06 182 ASP A O 1
ATOM 1415 N N . THR A 1 183 ? -9.941 -12.011 13.513 1.00 97.25 183 THR A N 1
ATOM 1416 C CA . THR A 1 183 ? -11.227 -11.868 12.801 1.00 97.25 183 THR A CA 1
ATOM 1417 C C . THR A 1 183 ? -11.160 -10.820 11.687 1.00 97.25 183 THR A C 1
ATOM 1419 O O . THR A 1 183 ? -11.660 -11.054 10.587 1.00 97.25 183 THR A O 1
ATOM 1422 N N . VAL A 1 184 ? -10.531 -9.666 11.932 1.00 96.38 184 VAL A N 1
ATOM 1423 C CA . VAL A 1 184 ? -10.378 -8.609 10.916 1.00 96.38 184 VAL A CA 1
ATOM 1424 C C . VAL A 1 184 ? -9.485 -9.076 9.766 1.00 96.38 184 VAL A C 1
ATOM 1426 O O . VAL A 1 184 ? -9.844 -8.884 8.603 1.00 96.38 184 VAL A O 1
ATOM 1429 N N . LEU A 1 185 ? -8.354 -9.717 10.074 1.00 98.00 185 LEU A N 1
ATOM 1430 C CA . LEU A 1 185 ? -7.438 -10.260 9.067 1.00 98.00 185 LEU A CA 1
ATOM 1431 C C . LEU A 1 185 ? -8.073 -11.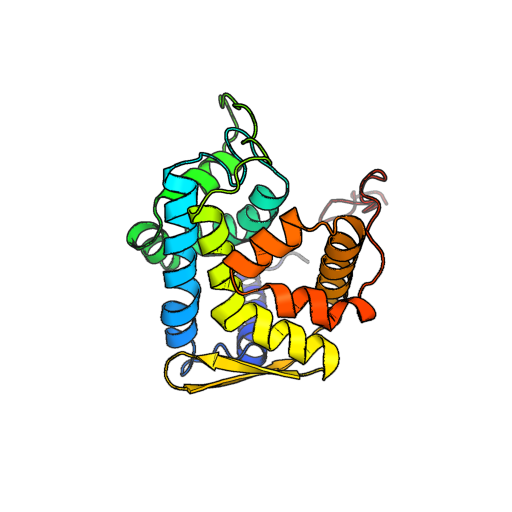421 8.289 1.00 98.00 185 LEU A C 1
ATOM 1433 O O . LEU A 1 185 ? -7.858 -11.535 7.083 1.00 98.00 185 LEU A O 1
ATOM 1437 N N . ALA A 1 186 ? -8.884 -12.256 8.946 1.00 98.31 186 ALA A N 1
ATOM 1438 C CA . ALA A 1 186 ? -9.640 -13.327 8.303 1.00 98.31 186 ALA A CA 1
ATOM 1439 C C . ALA A 1 186 ? -10.718 -12.768 7.368 1.00 98.31 186 ALA A C 1
ATOM 1441 O O . ALA A 1 186 ? -10.826 -13.221 6.232 1.00 98.31 186 ALA A O 1
ATOM 1442 N N . ARG A 1 187 ? -11.455 -11.730 7.793 1.00 97.44 187 ARG A N 1
ATOM 1443 C CA . ARG A 1 187 ? -12.430 -11.019 6.947 1.00 97.44 187 ARG A CA 1
ATOM 1444 C C . ARG A 1 187 ? -11.783 -10.437 5.689 1.00 97.44 187 ARG A C 1
ATOM 1446 O O . ARG A 1 187 ? -12.400 -10.449 4.631 1.00 97.44 187 ARG A O 1
ATOM 1453 N N . ALA A 1 188 ? -10.550 -9.944 5.798 1.00 98.12 188 ALA A N 1
ATOM 1454 C CA . ALA A 1 188 ? -9.771 -9.459 4.660 1.00 98.12 188 ALA A CA 1
ATOM 1455 C C . ALA A 1 188 ? -9.089 -10.586 3.851 1.00 98.12 188 ALA A C 1
ATOM 1457 O O . ALA A 1 188 ? -8.468 -10.308 2.832 1.00 98.12 188 ALA A O 1
ATOM 1458 N N . GLY A 1 189 ? -9.178 -11.850 4.282 1.00 98.31 189 GLY A N 1
ATOM 1459 C CA . GLY A 1 189 ? -8.552 -12.987 3.602 1.00 98.31 189 GLY A CA 1
ATOM 1460 C C . GLY A 1 189 ? -7.025 -13.033 3.716 1.00 98.31 189 GLY A C 1
ATOM 1461 O O . GLY A 1 189 ? -6.377 -13.705 2.919 1.00 98.31 189 GLY A O 1
ATOM 1462 N N . ILE A 1 190 ? -6.435 -12.325 4.685 1.00 98.56 190 ILE A N 1
ATOM 1463 C CA . ILE A 1 190 ? -4.976 -12.190 4.816 1.00 98.56 190 ILE A CA 1
ATOM 1464 C C . ILE A 1 190 ? -4.390 -12.856 6.061 1.00 98.56 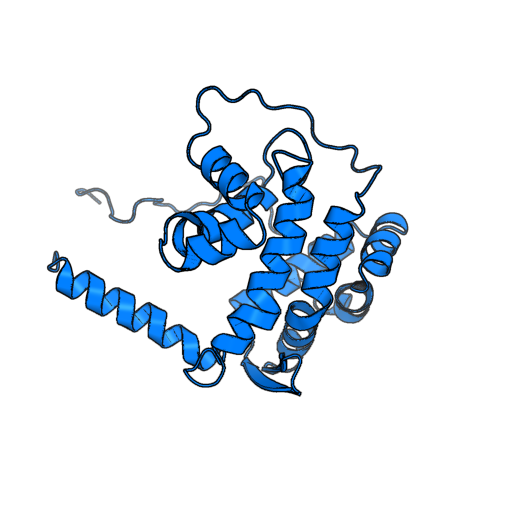190 ILE A C 1
ATOM 1466 O O . ILE A 1 190 ? -3.170 -12.891 6.191 1.00 98.56 190 ILE A O 1
ATOM 1470 N N . LEU A 1 191 ? -5.218 -13.409 6.956 1.00 98.69 191 LEU A N 1
ATOM 1471 C CA . LEU A 1 191 ? -4.760 -14.038 8.204 1.00 98.69 191 LEU A CA 1
ATOM 1472 C C . LEU A 1 191 ? -3.627 -15.074 8.017 1.00 98.69 191 LEU A C 1
ATOM 1474 O O . LEU A 1 191 ? -2.657 -14.982 8.770 1.00 98.69 191 LEU A O 1
ATOM 1478 N N . PRO A 1 192 ? -3.658 -15.994 7.028 1.00 98.56 192 PRO A N 1
ATOM 1479 C CA . PRO A 1 192 ? -2.582 -16.980 6.832 1.00 98.56 192 PRO A CA 1
ATOM 1480 C C . PRO A 1 192 ? -1.196 -16.353 6.603 1.00 98.56 192 PRO A C 1
ATOM 1482 O O . PRO A 1 192 ? -0.177 -16.851 7.084 1.00 98.56 192 PRO A O 1
ATOM 1485 N N . PHE A 1 193 ? -1.132 -15.181 5.956 1.00 98.50 193 PHE A N 1
ATOM 1486 C CA . PHE A 1 193 ? 0.131 -14.463 5.749 1.00 98.50 193 PHE A CA 1
ATOM 1487 C C . PHE A 1 193 ? 0.751 -13.953 7.062 1.00 98.50 193 PHE A C 1
ATOM 1489 O O . PHE A 1 193 ? 1.928 -13.597 7.085 1.00 98.50 193 PHE A O 1
ATOM 1496 N N . PHE A 1 194 ? -0.007 -13.935 8.157 1.00 98.56 194 PHE A N 1
ATOM 1497 C CA . PHE A 1 194 ? 0.469 -13.561 9.485 1.00 98.56 194 PHE A CA 1
ATOM 1498 C C . PHE A 1 194 ? 0.575 -14.784 10.397 1.00 98.56 194 PHE A C 1
ATOM 1500 O O . PHE A 1 194 ? 1.663 -15.100 10.875 1.00 98.56 194 PHE A O 1
ATOM 1507 N N . ALA A 1 195 ? -0.538 -15.493 10.607 1.00 98.19 195 ALA A N 1
ATOM 1508 C CA . ALA A 1 195 ? -0.640 -16.601 11.553 1.00 98.19 195 ALA A CA 1
ATOM 1509 C C . ALA A 1 195 ? 0.335 -17.746 11.242 1.00 98.19 195 ALA A C 1
ATOM 1511 O O . ALA A 1 195 ? 0.960 -18.267 12.165 1.00 98.19 195 ALA A O 1
ATOM 1512 N N . ASP A 1 196 ? 0.539 -18.067 9.964 1.00 98.06 196 ASP A N 1
ATOM 1513 C CA . ASP A 1 196 ? 1.389 -19.194 9.560 1.00 98.06 196 ASP A CA 1
ATOM 1514 C C . ASP A 1 196 ? 2.882 -18.826 9.533 1.00 98.06 196 ASP A C 1
ATOM 1516 O O . ASP A 1 196 ? 3.738 -19.680 9.322 1.00 98.06 196 ASP A O 1
ATOM 1520 N N . HIS A 1 197 ? 3.211 -17.547 9.748 1.00 97.75 197 HIS A N 1
ATOM 1521 C CA . HIS A 1 197 ? 4.560 -17.001 9.584 1.00 97.75 197 HIS A CA 1
ATOM 1522 C C . HIS A 1 197 ? 5.117 -16.386 10.876 1.00 97.75 197 HIS A C 1
ATOM 1524 O O . HIS A 1 197 ? 6.166 -15.748 10.843 1.00 97.75 197 HIS A O 1
ATOM 1530 N N . VAL A 1 198 ? 4.466 -16.589 12.028 1.00 97.56 198 VAL A N 1
ATOM 1531 C CA . VAL A 1 198 ? 4.887 -16.006 13.322 1.00 97.56 198 VAL A CA 1
ATOM 1532 C C . VAL A 1 198 ? 6.315 -16.377 13.735 1.00 97.56 198 VAL A C 1
ATOM 1534 O O . VAL A 1 198 ? 6.953 -15.614 14.449 1.00 97.56 198 VAL A O 1
ATOM 1537 N N . ALA A 1 199 ? 6.849 -17.502 13.248 1.00 97.38 199 ALA A N 1
ATOM 1538 C CA . ALA A 1 199 ? 8.234 -17.913 13.491 1.00 97.38 199 ALA A CA 1
ATOM 1539 C C . ALA A 1 199 ? 9.279 -16.976 12.850 1.00 97.38 199 ALA A C 1
ATOM 1541 O O . ALA A 1 199 ? 10.444 -17.017 13.230 1.00 97.38 199 ALA A O 1
ATOM 1542 N N . LEU A 1 200 ? 8.873 -16.135 11.891 1.00 97.25 200 LEU A N 1
ATOM 1543 C CA . LEU A 1 200 ? 9.718 -15.119 11.255 1.00 97.25 200 LEU A CA 1
ATOM 1544 C C . LEU A 1 200 ? 9.594 -13.740 11.927 1.00 97.25 200 LEU A C 1
ATOM 1546 O O . LEU A 1 200 ? 10.124 -12.760 11.405 1.00 97.25 200 LEU A O 1
ATOM 1550 N N . ALA A 1 201 ? 8.852 -13.628 13.034 1.00 97.69 201 ALA A N 1
ATOM 1551 C CA . ALA A 1 201 ? 8.744 -12.380 13.779 1.00 97.69 201 ALA A CA 1
ATOM 1552 C C . ALA A 1 201 ? 10.118 -11.952 14.319 1.00 97.69 201 ALA A C 1
ATOM 1554 O O . ALA A 1 201 ? 10.816 -12.732 14.966 1.00 97.69 201 ALA A O 1
ATOM 1555 N N . GLY A 1 202 ? 10.494 -10.705 14.030 1.00 95.25 202 GLY A N 1
ATOM 1556 C CA . GLY A 1 202 ? 11.728 -10.087 14.508 1.00 95.25 202 GLY A CA 1
ATOM 1557 C C . GLY A 1 202 ? 11.517 -9.303 15.801 1.00 95.25 202 GLY A C 1
ATOM 1558 O O . GLY A 1 202 ? 10.665 -9.637 16.624 1.00 95.25 202 GLY A O 1
ATOM 1559 N N . SER A 1 203 ? 12.279 -8.224 15.968 1.00 90.25 203 SER A N 1
ATOM 1560 C CA . SER A 1 203 ? 12.073 -7.265 17.051 1.00 90.25 203 SER A CA 1
ATOM 1561 C C . SER A 1 203 ? 11.131 -6.141 16.629 1.00 90.25 203 SER A C 1
ATOM 1563 O O . SER A 1 203 ? 11.102 -5.695 15.482 1.00 90.25 203 SER A O 1
ATOM 1565 N N . THR A 1 204 ? 10.365 -5.657 17.597 1.00 89.00 204 THR A N 1
ATOM 1566 C CA . THR A 1 204 ? 9.576 -4.443 17.453 1.00 89.00 204 THR A CA 1
ATOM 1567 C C . THR A 1 204 ? 10.480 -3.213 17.669 1.00 89.00 204 THR A C 1
ATOM 1569 O O . THR A 1 204 ? 11.085 -3.113 18.738 1.00 89.00 204 THR A O 1
ATOM 1572 N N . PRO A 1 205 ? 10.563 -2.249 16.726 1.00 83.44 205 PRO A N 1
ATOM 1573 C CA . PRO A 1 205 ? 11.323 -1.016 16.932 1.00 83.44 205 PRO A CA 1
ATOM 1574 C C . PRO A 1 205 ? 10.766 -0.176 18.091 1.00 83.44 205 PRO A C 1
ATOM 1576 O O . PRO A 1 205 ? 9.550 0.044 18.171 1.00 83.44 205 PRO A O 1
ATOM 1579 N N . ASP A 1 206 ? 11.651 0.335 18.953 1.00 81.81 206 ASP A N 1
ATOM 1580 C CA . ASP A 1 206 ? 11.293 1.315 19.983 1.00 81.81 206 ASP A CA 1
ATOM 1581 C C . ASP A 1 206 ? 11.216 2.713 19.362 1.00 81.81 206 ASP A C 1
ATOM 1583 O O . ASP A 1 206 ? 12.226 3.312 19.002 1.00 81.81 206 ASP A O 1
ATOM 1587 N N . CYS A 1 207 ? 9.998 3.231 19.221 1.00 74.50 207 CYS A N 1
ATOM 1588 C CA . CYS A 1 207 ? 9.749 4.550 18.642 1.00 74.50 207 CYS A CA 1
ATOM 1589 C C . CYS A 1 207 ? 9.786 5.684 19.682 1.00 74.50 207 CYS A C 1
ATOM 1591 O O . CYS A 1 207 ? 9.475 6.823 19.337 1.00 74.50 207 CYS A O 1
ATOM 1593 N N . ARG A 1 208 ? 10.096 5.388 20.956 1.00 77.19 208 ARG A N 1
ATOM 1594 C CA . ARG A 1 208 ? 10.230 6.405 22.015 1.00 77.19 208 ARG A CA 1
ATOM 1595 C C . ARG A 1 208 ? 11.573 7.113 21.953 1.00 77.19 208 ARG A C 1
ATOM 1597 O O . ARG A 1 208 ? 11.662 8.277 22.338 1.00 77.19 208 ARG A O 1
ATOM 1604 N N . GLU A 1 209 ? 12.607 6.427 21.475 1.00 63.53 209 GLU A N 1
ATOM 1605 C CA . GLU A 1 209 ? 13.849 7.097 21.128 1.00 63.53 209 GLU A CA 1
ATOM 1606 C C . GLU A 1 209 ? 13.664 7.785 19.771 1.00 63.53 209 GLU A C 1
ATOM 1608 O O . GLU A 1 209 ? 13.251 7.131 18.807 1.00 63.53 209 GLU A O 1
ATOM 1613 N N . PRO A 1 210 ? 13.930 9.099 19.659 1.00 57.41 210 PRO A N 1
ATOM 1614 C CA . PRO A 1 210 ? 13.876 9.755 18.365 1.00 57.41 210 PRO A CA 1
ATOM 1615 C C . PRO A 1 210 ? 14.861 9.046 17.427 1.00 57.41 210 PRO A C 1
ATOM 1617 O O . PRO A 1 210 ? 15.970 8.713 17.870 1.00 57.41 210 PRO A O 1
ATOM 1620 N N . PRO A 1 211 ? 14.508 8.819 16.145 1.00 58.88 211 PRO A N 1
ATOM 1621 C CA . PRO A 1 211 ? 15.486 8.340 15.185 1.00 58.88 211 PRO A CA 1
ATOM 1622 C C . PRO A 1 211 ? 16.672 9.299 15.256 1.00 58.88 211 PRO A C 1
ATOM 1624 O O . PRO A 1 211 ? 16.496 10.513 15.156 1.00 58.88 211 PRO A O 1
ATOM 1627 N N . ARG A 1 212 ? 17.869 8.767 15.504 1.00 54.47 212 ARG A N 1
ATOM 1628 C CA . ARG A 1 212 ? 19.107 9.544 15.501 1.00 54.47 212 ARG A CA 1
ATOM 1629 C C . ARG A 1 212 ? 19.775 9.427 14.131 1.00 54.47 212 ARG A C 1
ATOM 1631 O O . ARG A 1 212 ? 20.735 8.668 14.009 1.00 54.47 212 ARG A O 1
ATOM 1638 N N . PRO A 1 213 ? 19.378 10.171 13.089 1.00 54.69 213 PRO A N 1
ATOM 1639 C CA . PRO A 1 213 ? 20.395 10.633 12.175 1.00 54.69 213 PRO A CA 1
ATOM 1640 C C . PRO A 1 213 ? 21.144 11.751 12.912 1.00 54.69 213 PRO A C 1
ATOM 1642 O O . PRO A 1 213 ? 20.559 12.773 13.265 1.00 54.69 213 PRO A O 1
ATOM 1645 N N . ALA A 1 214 ? 22.442 11.570 13.165 1.00 53.16 214 ALA A N 1
ATOM 1646 C CA . ALA A 1 214 ? 23.288 12.646 13.698 1.00 53.16 214 ALA A CA 1
ATOM 1647 C C . ALA A 1 214 ? 23.237 13.913 12.811 1.00 53.16 214 ALA A C 1
ATOM 1649 O O . ALA A 1 214 ? 23.501 15.013 13.286 1.00 53.16 214 ALA A O 1
ATOM 1650 N N . LEU A 1 215 ? 22.827 13.757 11.545 1.00 47.41 215 LEU A N 1
ATOM 1651 C CA . LEU A 1 215 ? 22.496 14.810 10.595 1.00 47.41 215 LEU A CA 1
ATOM 1652 C C . LEU A 1 215 ? 21.281 14.401 9.751 1.00 47.41 215 LEU A C 1
ATOM 1654 O O . LEU A 1 215 ? 21.382 13.505 8.921 1.00 47.41 215 LEU A O 1
ATOM 1658 N N . ASN A 1 216 ? 20.154 15.102 9.895 1.00 48.25 216 ASN A N 1
ATOM 1659 C CA . ASN A 1 216 ? 19.066 15.076 8.905 1.00 48.25 216 ASN A CA 1
ATOM 1660 C C . ASN A 1 216 ? 19.250 16.209 7.878 1.00 48.25 216 ASN A C 1
ATOM 1662 O O . ASN A 1 216 ? 18.333 16.980 7.599 1.00 48.25 216 ASN A O 1
ATOM 1666 N N . ARG A 1 217 ? 20.484 16.385 7.392 1.00 50.38 217 ARG A N 1
ATOM 1667 C CA . ARG A 1 217 ? 20.807 17.296 6.293 1.00 50.38 217 ARG A CA 1
ATOM 1668 C C . ARG A 1 217 ? 21.443 16.478 5.171 1.00 50.38 217 ARG A C 1
ATOM 1670 O O . ARG A 1 217 ? 22.328 15.678 5.461 1.00 50.38 217 ARG A O 1
ATOM 1677 N N . PRO A 1 218 ? 21.063 16.702 3.902 1.00 51.00 218 PRO A N 1
ATOM 1678 C CA . PRO A 1 218 ? 21.746 16.087 2.764 1.00 51.00 218 PRO A CA 1
ATOM 1679 C C . PRO A 1 218 ? 23.206 16.557 2.616 1.00 51.00 218 PRO A C 1
ATOM 1681 O O . PRO A 1 218 ? 23.970 15.934 1.886 1.00 51.00 218 PRO A O 1
ATOM 1684 N N . PHE A 1 219 ? 23.602 17.623 3.323 1.00 47.47 219 PHE A N 1
ATOM 1685 C CA . PHE A 1 219 ? 24.963 18.152 3.356 1.00 47.47 219 PHE A CA 1
ATOM 1686 C C . PHE A 1 219 ? 25.393 18.430 4.807 1.00 47.47 219 PHE A C 1
ATOM 1688 O O . PHE A 1 219 ? 24.590 18.981 5.573 1.00 47.47 219 PHE A O 1
ATOM 1695 N N . PRO A 1 220 ? 26.628 18.078 5.207 1.00 46.38 220 PRO A N 1
ATOM 1696 C CA . PRO A 1 220 ? 27.180 18.532 6.479 1.00 46.38 220 PRO A CA 1
ATOM 1697 C C . PRO A 1 220 ? 27.261 20.072 6.511 1.00 46.38 220 PRO A C 1
ATOM 1699 O O . PRO A 1 220 ? 27.353 20.694 5.450 1.00 46.38 220 PRO A O 1
ATOM 1702 N N . PRO A 1 221 ? 27.170 20.714 7.694 1.00 53.06 221 PRO A N 1
ATOM 1703 C CA . PRO A 1 221 ? 27.503 22.132 7.822 1.00 53.06 221 PRO A CA 1
ATOM 1704 C C . PRO A 1 221 ? 28.936 22.371 7.325 1.00 53.06 221 PRO A C 1
ATOM 1706 O O . PRO A 1 221 ? 29.771 21.477 7.432 1.00 53.06 221 PRO A O 1
ATOM 1709 N N . GLU A 1 222 ? 29.202 23.559 6.777 1.00 63.25 222 GLU A N 1
ATOM 1710 C CA . GLU A 1 222 ? 30.487 23.900 6.137 1.00 63.25 222 GLU A CA 1
ATOM 1711 C C . GLU A 1 222 ? 31.704 23.764 7.075 1.00 63.25 222 GLU A C 1
ATOM 1713 O O . GLU A 1 222 ? 32.818 23.611 6.585 1.00 63.25 222 GLU A O 1
ATOM 1718 N N . ASP A 1 223 ? 31.478 23.702 8.392 1.00 64.06 223 ASP A N 1
ATOM 1719 C CA . ASP A 1 223 ? 32.515 23.656 9.427 1.00 64.06 223 ASP A CA 1
ATOM 1720 C C . ASP A 1 223 ? 32.415 22.401 10.329 1.00 64.06 223 ASP A C 1
ATOM 1722 O O . ASP A 1 223 ? 32.254 22.517 11.548 1.00 64.06 223 ASP A O 1
ATOM 1726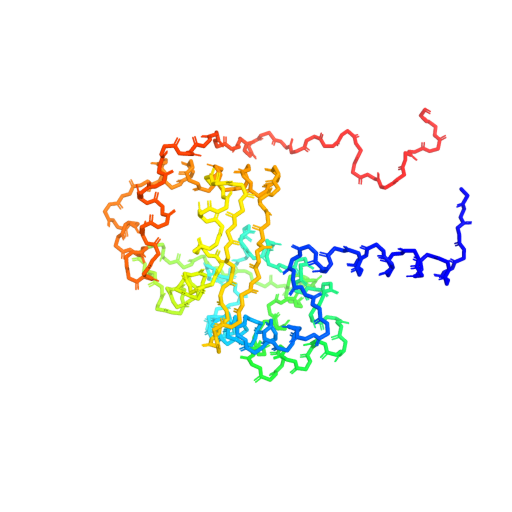 N N . ALA A 1 224 ? 32.473 21.195 9.749 1.00 48.09 224 ALA A N 1
ATOM 1727 C CA . ALA A 1 224 ? 32.632 19.930 10.489 1.00 48.09 224 ALA A CA 1
ATOM 1728 C C . ALA A 1 224 ? 33.992 19.271 10.220 1.00 48.09 224 ALA A C 1
ATOM 1730 O O . ALA A 1 224 ? 34.375 19.175 9.032 1.00 48.09 224 ALA A O 1
#

Foldseek 3Di:
DDDDPVVVCVVVVCVVVVVCVLVPNDPVCVVLCVPLPVLLLLQLVLVCLVVALENFHQAYDVVLVVVQVCCCPPALVDPVNVVSNVVRRVSSNSSNVCVVPVPPDDGDDTHDPVQCDPSNLSSLLSCVPFPLVQLLVLLPVQWGWGAGPVGDTDIHGDDPVSLVVLLQVLQVCVVPPDPVVLVSCVSSVNNCSRVVRNVSHDDHDDVVDPPDPVDPDPDDPPPD